Protein AF-A0A8C3G8I1-F1 (afdb_monomer_lite)

Foldseek 3Di:
DDPVVVVVVVVVVVVVVVVVVVVVVVVLVVVVVVLVVVVVVLVVLVVVLVVLVVVLVVLVVVLVVLVVVLVVLVVVLVVVVVVLVVVVVVLVVVVVVLVVVVVVLVVLVVVLVVVVVVLVVVVVVLVVLVVVLVVVVVVLVVVVVVLVVVVVVCVPPDVPPPPPVVVVSVVVVVVSVVVVVVSVVVVVVSVVVVVVSVVVVVVSVVSVVVSVVVVVVSVVVVVVSVVVVVVSVCCVPPVSVVSVVVSVVSVVVSVVSVVVSVVSVVVSVVSVVVSVVVVVVSVVVVVVSVVVVVVVVVVVVVVVVVVVVVVVVVVVVVVD

Secondary structure (DSSP, 8-state):
--HHHHHHHHHHHHHHHHHHHHHHHHHHHHHHHHHHHHHHHHHHHHHHHHHHHHHHHHHHHHHHHHHHHHHHHHHHHHHHHHHHHHHHHHHHHHHHHHHHHHHHHHHHHHHHHHHHHHHHHHHHHHHHHHHHHHHHHHHHHHHHHHHHHHHHHHHHS-TTT-HHHHHHHHHHHHHHHHHHHHHHHHHHHHHHHHHHHHHHHHHHHHHHHHHHHHHHHHHHHHHHHHHHHHHHHHIIIIIIHHHHHHHHHHHHHHHHHHHHHHHHHHHHHHHHHHHHHHHHHHHHHHHHHHHHHHHHHHHHHHHHHHHHHHHHHHHHTTT-

Radius of gyration: 68.39 Å; chains: 1; bounding box: 146×36×196 Å

Organism: Cyclopterus lumpus (NCBI:txid8103)

Structure (mmCIF, N/CA/C/O backbone):
data_AF-A0A8C3G8I1-F1
#
_entry.id   AF-A0A8C3G8I1-F1
#
loop_
_atom_site.group_PDB
_atom_site.id
_atom_site.type_symbol
_atom_site.label_atom_id
_atom_site.label_alt_id
_atom_site.label_comp_id
_atom_site.label_asym_id
_atom_site.label_entity_id
_atom_site.label_seq_id
_atom_site.pdbx_PDB_ins_code
_atom_site.Cartn_x
_atom_site.Cartn_y
_atom_site.Cartn_z
_atom_site.occupancy
_atom_site.B_iso_or_equiv
_atom_site.auth_seq_id
_atom_site.auth_comp_id
_atom_site.auth_asym_id
_atom_site.auth_atom_id
_atom_site.pdbx_PDB_model_num
ATOM 1 N N . ARG A 1 1 ? 76.848 23.461 -100.088 1.00 46.66 1 ARG A N 1
ATOM 2 C CA . ARG A 1 1 ? 76.711 22.982 -98.686 1.00 46.66 1 ARG A CA 1
ATOM 3 C C . ARG A 1 1 ? 77.394 21.618 -98.610 1.00 46.66 1 ARG A C 1
ATOM 5 O O . ARG A 1 1 ? 76.970 20.732 -99.338 1.00 46.66 1 ARG A O 1
ATOM 12 N N . THR A 1 2 ? 78.497 21.473 -97.872 1.00 54.53 2 THR A N 1
ATOM 13 C CA . THR A 1 2 ? 79.330 20.251 -97.888 1.00 54.53 2 THR A CA 1
ATOM 14 C C . THR A 1 2 ? 78.680 19.103 -97.108 1.00 54.53 2 THR A C 1
ATOM 16 O O . THR A 1 2 ? 77.912 19.328 -96.171 1.00 54.53 2 THR A O 1
ATOM 19 N N . GLU A 1 3 ? 78.993 17.857 -97.484 1.00 53.16 3 GLU A N 1
ATOM 20 C CA . GLU A 1 3 ? 78.467 16.631 -96.854 1.00 53.16 3 GLU A CA 1
ATOM 21 C C . GLU A 1 3 ? 78.746 16.581 -95.335 1.00 53.16 3 GLU A C 1
ATOM 23 O O . GLU A 1 3 ? 77.969 16.004 -94.574 1.00 53.16 3 GLU A O 1
ATOM 28 N N . SER A 1 4 ? 79.810 17.252 -94.884 1.00 56.69 4 SER A N 1
ATOM 29 C CA . SER A 1 4 ? 80.199 17.380 -93.475 1.00 56.69 4 SER A CA 1
ATOM 30 C C . SER A 1 4 ? 79.257 18.276 -92.662 1.00 56.69 4 SER A C 1
ATOM 32 O O . SER A 1 4 ? 78.806 17.852 -91.602 1.00 56.69 4 SER A O 1
ATOM 34 N N . GLN A 1 5 ? 78.851 19.442 -93.185 1.00 51.44 5 GLN A N 1
ATOM 35 C CA . GLN A 1 5 ? 77.893 20.333 -92.502 1.00 51.44 5 GLN A CA 1
ATOM 36 C C . GLN A 1 5 ? 76.518 19.666 -92.329 1.00 51.44 5 GLN A C 1
ATOM 38 O O . GLN A 1 5 ? 75.829 19.871 -91.335 1.00 51.44 5 GLN A O 1
ATOM 43 N N . TRP A 1 6 ? 76.134 18.810 -93.280 1.00 52.12 6 TRP A N 1
ATOM 44 C CA . TRP A 1 6 ? 74.919 17.998 -93.192 1.00 52.12 6 TRP A CA 1
ATOM 45 C C . TRP A 1 6 ? 75.032 16.841 -92.188 1.00 52.12 6 TRP A C 1
ATOM 47 O O . TRP A 1 6 ? 74.024 16.445 -91.607 1.00 52.12 6 TRP A O 1
ATOM 57 N N . LYS A 1 7 ? 76.224 16.267 -91.983 1.00 58.03 7 LYS A N 1
ATOM 58 C CA . LYS A 1 7 ? 76.458 15.224 -90.968 1.00 58.03 7 LYS A CA 1
ATOM 59 C C . LYS A 1 7 ? 76.463 15.799 -89.550 1.00 58.03 7 LYS A C 1
ATOM 61 O O . LYS A 1 7 ? 75.932 15.145 -88.657 1.00 58.03 7 LYS A O 1
ATOM 66 N N . GLU A 1 8 ? 76.985 17.008 -89.362 1.00 56.50 8 GLU A N 1
ATOM 67 C CA . GLU A 1 8 ? 76.943 17.717 -88.075 1.00 56.50 8 GLU A CA 1
ATOM 68 C C . GLU A 1 8 ? 75.527 18.158 -87.704 1.00 56.50 8 GLU A C 1
ATOM 70 O O . GLU A 1 8 ? 75.072 17.813 -86.618 1.00 56.50 8 GLU A O 1
ATOM 75 N N . LEU A 1 9 ? 74.775 18.783 -88.620 1.00 55.66 9 LEU A N 1
ATOM 76 C CA . LEU A 1 9 ? 73.351 19.091 -88.400 1.00 55.66 9 LEU A CA 1
ATOM 77 C C . LEU A 1 9 ? 72.535 17.828 -88.063 1.00 55.66 9 LEU A C 1
ATOM 79 O O . LEU A 1 9 ? 71.785 17.820 -87.092 1.00 55.66 9 LEU A O 1
ATOM 83 N N . LYS A 1 10 ? 72.763 16.713 -88.780 1.00 54.97 10 LYS A N 1
ATOM 84 C CA . LYS A 1 10 ? 72.156 15.398 -88.479 1.00 54.97 10 LYS A CA 1
ATOM 85 C C . LYS A 1 10 ? 72.541 14.845 -87.111 1.00 54.97 10 LYS A C 1
ATOM 87 O O . LYS A 1 10 ? 71.773 14.074 -86.542 1.00 54.97 10 LYS A O 1
ATOM 92 N N . SER A 1 11 ? 73.752 15.124 -86.640 1.00 58.12 11 SER A N 1
ATOM 93 C CA . SER A 1 11 ? 74.218 14.679 -85.330 1.00 58.12 11 SER A CA 1
ATOM 94 C C . SER A 1 11 ? 73.535 15.491 -84.242 1.00 58.12 11 SER A C 1
ATOM 96 O O . SER A 1 11 ? 72.931 14.891 -83.363 1.00 58.12 11 SER A O 1
ATOM 98 N N . VAL A 1 12 ? 73.572 16.822 -84.359 1.00 58.44 12 VAL A N 1
ATOM 99 C CA . VAL A 1 12 ? 73.026 17.771 -83.381 1.00 58.44 12 VAL A CA 1
ATOM 100 C C . VAL A 1 12 ? 71.515 17.602 -83.226 1.00 58.44 12 VAL A C 1
ATOM 102 O O . VAL A 1 12 ? 71.069 17.303 -82.120 1.00 58.44 12 VAL A O 1
ATOM 105 N N . GLU A 1 13 ? 70.742 17.623 -84.320 1.00 55.84 13 GLU A N 1
ATOM 106 C CA . GLU A 1 13 ? 69.283 17.412 -84.268 1.00 55.84 13 GLU A CA 1
ATOM 107 C C . GLU A 1 13 ? 68.927 16.032 -83.698 1.00 55.84 13 GLU A C 1
ATOM 109 O O . GLU A 1 13 ? 67.985 15.877 -82.923 1.00 55.84 13 GLU A O 1
ATOM 114 N N . ARG A 1 14 ? 69.698 14.990 -84.036 1.00 56.59 14 ARG A N 1
ATOM 115 C CA . ARG A 1 14 ? 69.464 13.637 -83.515 1.00 56.59 14 ARG A CA 1
ATOM 116 C C . ARG A 1 14 ? 69.799 13.540 -82.032 1.00 56.59 14 ARG A C 1
ATOM 118 O O . ARG A 1 14 ? 69.082 12.840 -81.322 1.00 56.59 14 ARG A O 1
ATOM 125 N N . THR A 1 15 ? 70.858 14.206 -81.573 1.00 59.53 15 THR A N 1
ATOM 126 C CA . THR A 1 15 ? 71.248 14.232 -80.161 1.00 59.53 15 THR A CA 1
ATOM 127 C C . THR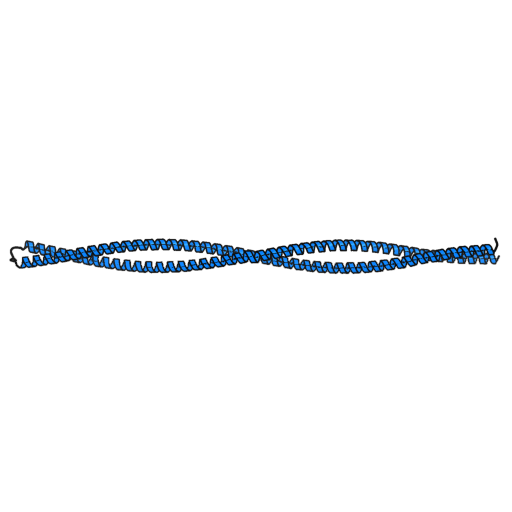 A 1 15 ? 70.270 15.044 -79.323 1.00 59.53 15 THR A C 1
ATOM 129 O O . THR A 1 15 ? 69.798 14.517 -78.319 1.00 59.53 15 THR A O 1
ATOM 132 N N . GLU A 1 16 ? 69.870 16.236 -79.767 1.00 57.78 16 GLU A N 1
ATOM 133 C CA . GLU A 1 16 ? 68.894 17.088 -79.073 1.00 57.78 16 GLU A CA 1
ATOM 134 C C . GLU A 1 16 ? 67.543 16.376 -78.932 1.00 57.78 16 GLU A C 1
ATOM 136 O O . GLU A 1 16 ? 67.058 16.186 -77.816 1.00 57.78 16 GLU A O 1
ATOM 141 N N . VAL A 1 17 ? 67.018 15.801 -80.022 1.00 58.59 17 VAL A N 1
ATOM 142 C CA . VAL A 1 17 ? 65.770 15.016 -79.999 1.00 58.59 17 VAL A CA 1
ATOM 143 C C . VAL A 1 17 ? 65.883 13.768 -79.108 1.00 58.59 17 VAL A C 1
ATOM 145 O O . VAL A 1 17 ? 64.902 13.333 -78.496 1.00 58.59 17 VAL A O 1
ATOM 148 N N . THR A 1 18 ? 67.064 13.146 -78.998 1.00 59.69 18 THR A N 1
ATOM 149 C CA . THR A 1 18 ? 67.258 12.010 -78.077 1.00 59.69 18 THR A CA 1
ATOM 150 C C . THR A 1 18 ? 67.377 12.413 -76.612 1.00 59.69 18 THR A C 1
ATOM 152 O O . THR A 1 18 ? 66.875 11.669 -75.767 1.00 59.69 18 THR A O 1
ATOM 155 N N . VAL A 1 19 ? 67.984 13.562 -76.312 1.00 61.19 19 VAL A N 1
ATOM 156 C CA . VAL A 1 19 ? 68.129 14.093 -74.951 1.00 61.19 19 VAL A CA 1
ATOM 157 C C . VAL A 1 19 ? 66.766 14.526 -74.421 1.00 61.19 19 VAL A C 1
ATOM 159 O O . VAL A 1 19 ? 66.327 13.977 -73.404 1.00 61.19 19 VAL A O 1
ATOM 162 N N . GLU A 1 20 ? 66.032 15.354 -75.173 1.00 60.03 20 GLU A N 1
ATOM 163 C CA . GLU A 1 20 ? 64.659 15.758 -74.837 1.00 60.03 20 GLU A CA 1
ATOM 164 C C . GLU A 1 20 ? 63.751 14.533 -74.628 1.00 60.03 20 GLU A C 1
ATOM 166 O O . GLU A 1 20 ? 62.994 14.450 -73.660 1.00 60.03 20 GLU A O 1
ATOM 171 N N . ARG A 1 21 ? 63.892 13.489 -75.458 1.00 62.03 21 ARG A N 1
ATOM 172 C CA . ARG A 1 21 ? 63.174 12.210 -75.304 1.00 62.03 21 ARG A CA 1
ATOM 173 C C . ARG A 1 21 ? 63.506 11.483 -74.005 1.00 62.03 21 ARG A C 1
ATOM 175 O O . ARG A 1 21 ? 62.603 10.926 -73.374 1.00 62.03 21 ARG A O 1
ATOM 182 N N . THR A 1 22 ? 64.784 11.350 -73.658 1.00 66.94 22 THR A N 1
ATOM 183 C CA . THR A 1 22 ? 65.176 10.646 -72.427 1.00 66.94 22 THR A CA 1
ATOM 184 C C . THR A 1 22 ? 64.720 11.401 -71.192 1.00 66.94 22 THR A C 1
ATOM 186 O O . THR A 1 22 ? 64.271 10.773 -70.234 1.00 66.94 22 THR A O 1
ATOM 189 N N . GLU A 1 23 ? 64.727 12.728 -71.260 1.00 69.88 23 GLU A N 1
ATOM 190 C CA . GLU A 1 23 ? 64.291 13.594 -70.181 1.00 69.88 23 GLU A CA 1
ATOM 191 C C . GLU A 1 23 ? 62.767 13.545 -69.998 1.00 69.88 23 GLU A C 1
ATOM 193 O O . GLU A 1 23 ? 62.289 13.259 -68.901 1.00 69.88 23 GLU A O 1
ATOM 198 N N . VAL A 1 24 ? 61.984 13.688 -71.076 1.00 68.25 24 VAL A N 1
ATOM 199 C CA . VAL A 1 24 ? 60.512 13.581 -71.041 1.00 68.25 24 VAL A CA 1
ATOM 200 C C . VAL A 1 24 ? 60.061 12.168 -70.651 1.00 68.25 24 VAL A C 1
ATOM 202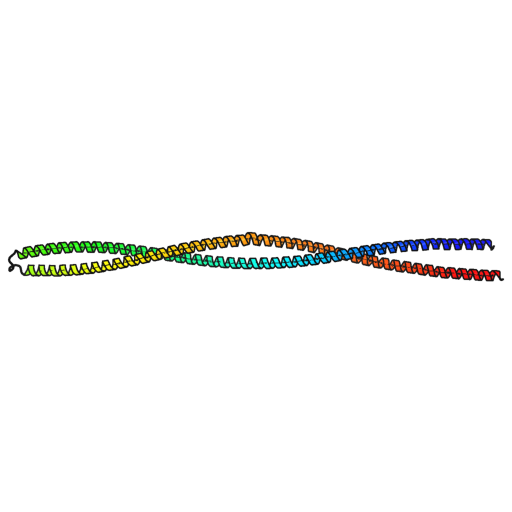 O O . VAL A 1 24 ? 59.130 11.993 -69.864 1.00 68.25 24 VAL A O 1
ATOM 205 N N . ARG A 1 25 ? 60.741 11.118 -71.133 1.00 69.44 25 ARG A N 1
ATOM 206 C CA . ARG A 1 25 ? 60.454 9.730 -70.731 1.00 69.44 25 ARG A CA 1
ATOM 207 C C . ARG A 1 25 ? 60.819 9.468 -69.268 1.00 69.44 25 ARG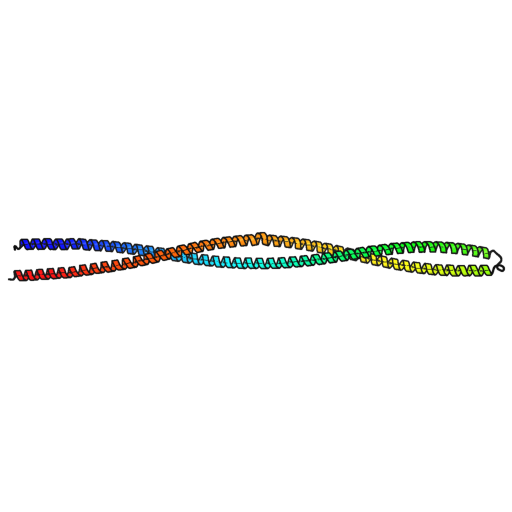 A C 1
ATOM 209 O O . ARG A 1 25 ? 60.100 8.722 -68.604 1.00 69.44 25 ARG A O 1
ATOM 216 N N . GLY A 1 26 ? 61.909 10.058 -68.779 1.00 75.12 26 GLY A N 1
ATOM 217 C CA . GLY A 1 26 ? 62.316 10.017 -67.376 1.00 75.12 26 GLY A CA 1
ATOM 218 C C . GLY A 1 26 ? 61.289 10.692 -66.468 1.00 75.12 26 GLY A C 1
ATOM 219 O O . GLY A 1 26 ? 60.829 10.062 -65.516 1.00 75.12 26 GLY A O 1
ATOM 220 N N . LYS A 1 27 ? 60.852 11.907 -66.833 1.00 76.06 27 LYS A N 1
ATOM 221 C CA . LYS A 1 27 ? 59.791 12.676 -66.156 1.00 76.06 27 LYS A CA 1
ATOM 222 C C . LYS A 1 27 ? 58.453 11.919 -66.131 1.00 76.06 27 LYS A C 1
ATOM 224 O O . LYS A 1 27 ? 57.844 11.778 -65.076 1.00 76.06 27 LYS A O 1
ATOM 229 N N . ASN A 1 28 ? 58.035 11.311 -67.243 1.00 75.38 28 ASN A N 1
ATOM 230 C CA . ASN A 1 28 ? 56.810 10.499 -67.275 1.00 75.38 28 ASN A CA 1
ATOM 231 C C . ASN A 1 28 ? 56.916 9.219 -66.427 1.00 75.38 28 ASN A C 1
ATOM 233 O O . ASN A 1 28 ? 55.929 8.765 -65.846 1.00 75.38 28 ASN A O 1
ATOM 237 N N . LEU A 1 29 ? 58.103 8.607 -66.346 1.00 76.94 29 LEU A N 1
ATOM 238 C CA . LEU A 1 29 ? 58.327 7.411 -65.533 1.00 76.94 29 LEU A CA 1
ATOM 239 C C . LEU A 1 29 ? 58.351 7.733 -64.030 1.00 76.94 29 LEU A C 1
ATOM 241 O O . LEU A 1 29 ? 57.840 6.932 -63.242 1.00 76.94 29 LEU A O 1
ATOM 245 N N . SER A 1 30 ? 58.921 8.874 -63.625 1.00 79.44 30 SER A N 1
ATOM 246 C CA . SER A 1 30 ? 58.883 9.338 -62.232 1.00 79.44 30 SER A CA 1
ATOM 247 C C . SER A 1 30 ? 57.457 9.696 -61.811 1.00 79.44 30 SER A C 1
ATOM 249 O O . SER A 1 30 ? 56.987 9.155 -60.811 1.00 79.44 30 SER A O 1
ATOM 251 N N . GLN A 1 31 ? 56.722 10.453 -62.631 1.00 77.88 31 GLN A N 1
ATOM 252 C CA . GLN A 1 31 ? 55.301 10.754 -62.407 1.00 77.88 31 GLN A CA 1
ATOM 253 C C . GLN A 1 31 ? 54.444 9.481 -62.302 1.00 77.88 31 GLN A C 1
ATOM 255 O O . GLN A 1 31 ? 53.567 9.373 -61.448 1.00 77.88 31 GLN A O 1
ATOM 260 N N . TRP A 1 32 ? 54.717 8.454 -63.119 1.00 77.88 32 TRP A N 1
ATOM 261 C CA . TRP A 1 32 ? 53.996 7.179 -63.030 1.00 77.88 32 TRP A CA 1
ATOM 262 C C . TRP A 1 32 ? 54.276 6.421 -61.725 1.00 77.88 32 TRP A C 1
ATOM 264 O O . TRP A 1 32 ? 53.371 5.807 -61.151 1.00 77.88 32 TRP A O 1
ATOM 274 N N . LYS A 1 33 ? 55.524 6.450 -61.237 1.00 81.75 33 LYS A N 1
ATOM 275 C CA . LYS A 1 33 ? 55.892 5.864 -59.938 1.00 81.75 33 LYS A CA 1
ATOM 276 C C . LYS A 1 33 ? 55.223 6.611 -58.784 1.00 81.75 33 LYS A C 1
ATOM 278 O O . LYS A 1 33 ? 54.723 5.957 -57.869 1.00 81.75 33 LYS A O 1
ATOM 283 N N . GLU A 1 34 ? 55.165 7.935 -58.861 1.00 82.00 34 GLU A N 1
ATOM 284 C CA . GLU A 1 34 ? 54.520 8.797 -57.872 1.00 82.00 34 GLU A CA 1
ATOM 285 C C . GLU A 1 34 ? 53.006 8.548 -57.800 1.00 82.00 34 GLU A C 1
ATOM 287 O O . GLU A 1 34 ? 52.502 8.180 -56.738 1.00 82.00 34 GLU A O 1
ATOM 292 N N . LEU A 1 35 ? 52.300 8.566 -58.938 1.00 80.94 35 LEU A N 1
ATOM 293 C CA . LEU A 1 35 ? 50.870 8.223 -59.015 1.00 80.94 35 LEU A CA 1
ATOM 294 C C . LEU A 1 35 ? 50.578 6.815 -58.481 1.00 80.94 35 LEU A C 1
ATOM 296 O O . LEU A 1 35 ? 49.563 6.575 -57.825 1.00 80.94 35 LEU A O 1
ATOM 300 N N . LYS A 1 36 ? 51.468 5.851 -58.744 1.00 78.62 36 LYS A N 1
ATOM 301 C CA . LYS A 1 36 ? 51.337 4.482 -58.224 1.00 78.62 36 LYS A CA 1
ATOM 302 C C . LYS A 1 36 ? 51.515 4.427 -56.704 1.00 78.62 36 LYS A C 1
ATOM 304 O O . LYS A 1 36 ? 50.863 3.599 -56.063 1.00 78.62 36 LYS A O 1
ATOM 309 N N . SER A 1 37 ? 52.382 5.266 -56.138 1.00 84.00 37 SER A N 1
ATOM 310 C CA . SER A 1 37 ? 52.562 5.400 -54.689 1.00 84.00 37 SER A CA 1
ATOM 311 C C . SER A 1 37 ? 51.326 6.025 -54.041 1.00 84.00 37 SER A C 1
ATOM 313 O O . SER A 1 37 ? 50.713 5.400 -53.176 1.00 84.00 37 SER A O 1
ATOM 315 N N . GLN A 1 38 ? 50.870 7.166 -54.562 1.00 81.19 38 GLN A N 1
ATOM 316 C CA . GLN A 1 38 ? 49.655 7.850 -54.108 1.00 81.19 38 GLN A CA 1
ATOM 317 C C . GLN A 1 38 ? 48.411 6.943 -54.199 1.00 81.19 38 GLN A C 1
ATOM 319 O O . GLN A 1 38 ? 47.572 6.916 -53.300 1.00 81.19 38 GLN A O 1
ATOM 324 N N . TRP A 1 39 ? 48.301 6.105 -55.240 1.00 78.94 39 TRP A N 1
ATOM 325 C CA . TRP A 1 39 ? 47.209 5.129 -55.349 1.00 78.94 39 TRP A CA 1
ATOM 326 C C . TRP A 1 39 ? 47.260 4.039 -54.269 1.00 78.94 39 TRP A C 1
ATOM 328 O O . TRP A 1 39 ? 46.217 3.606 -53.769 1.00 78.94 39 TRP A O 1
ATOM 338 N N . LYS A 1 40 ? 48.460 3.568 -53.900 1.00 83.75 40 LYS A N 1
ATOM 339 C CA . LYS A 1 40 ? 48.626 2.612 -52.793 1.00 83.75 40 LYS A CA 1
ATOM 340 C C . LYS A 1 40 ? 48.251 3.248 -51.457 1.00 83.75 40 LYS A C 1
ATOM 342 O O . LYS A 1 40 ? 47.589 2.585 -50.659 1.00 83.75 40 LYS A O 1
ATOM 347 N N . GLU A 1 41 ? 48.627 4.503 -51.247 1.00 83.06 41 GLU A N 1
ATOM 348 C CA . GLU A 1 41 ? 48.311 5.265 -50.041 1.00 83.06 41 GLU A CA 1
ATOM 349 C C . GLU A 1 41 ? 46.799 5.480 -49.888 1.00 83.06 41 GLU A C 1
ATOM 351 O O . GLU A 1 41 ? 46.224 5.045 -48.892 1.00 83.06 41 GLU A O 1
ATOM 356 N N . LEU A 1 42 ? 46.118 5.972 -50.930 1.00 80.69 42 LEU A N 1
ATOM 357 C CA . LEU A 1 42 ? 44.652 6.090 -50.962 1.00 80.69 42 LEU A CA 1
ATOM 358 C C . LEU A 1 42 ? 43.945 4.756 -50.706 1.00 80.69 42 LEU A C 1
ATOM 360 O O . LEU A 1 42 ? 42.915 4.691 -50.031 1.00 80.69 42 LEU A O 1
ATOM 364 N N . LYS A 1 43 ? 44.483 3.658 -51.245 1.00 78.31 43 LYS A N 1
ATOM 365 C CA . LYS A 1 43 ? 43.939 2.316 -51.009 1.00 78.31 43 LYS A CA 1
ATOM 366 C C . LYS A 1 43 ? 44.115 1.879 -49.552 1.00 78.31 43 LYS A C 1
ATOM 368 O O . LYS A 1 43 ? 43.257 1.154 -49.046 1.00 78.31 43 LYS A O 1
ATOM 373 N N . SER A 1 44 ? 45.201 2.287 -48.897 1.00 85.38 44 SER A N 1
ATOM 374 C CA . SER A 1 44 ? 45.431 2.052 -47.469 1.00 85.38 44 SER A CA 1
ATOM 375 C C . SER A 1 44 ? 44.457 2.868 -46.618 1.00 85.38 44 SER A C 1
ATOM 377 O O . SER A 1 44 ? 43.693 2.283 -45.851 1.00 85.38 44 SER A O 1
ATOM 379 N N . GLN A 1 45 ? 44.371 4.178 -46.862 1.00 81.19 45 GLN A N 1
ATOM 380 C CA . GLN A 1 45 ? 43.436 5.087 -46.189 1.00 81.19 45 GLN A CA 1
ATOM 381 C C . GLN A 1 45 ? 41.974 4.628 -46.344 1.00 81.19 45 GLN A C 1
ATOM 383 O O . GLN A 1 45 ? 41.194 4.642 -45.394 1.00 81.19 45 GLN A O 1
ATOM 388 N N . TRP A 1 46 ? 41.587 4.114 -47.519 1.00 78.94 46 TRP A N 1
ATOM 389 C CA . TRP A 1 46 ? 40.248 3.553 -47.726 1.00 78.94 46 TRP A CA 1
ATOM 390 C C . TRP A 1 46 ? 39.977 2.307 -46.871 1.00 78.94 46 TRP A C 1
ATOM 392 O O . TRP A 1 46 ? 38.861 2.123 -46.376 1.00 78.94 46 TRP A O 1
ATOM 402 N N . LYS A 1 47 ? 40.971 1.424 -46.702 1.00 83.88 47 LYS A N 1
ATOM 403 C CA . LYS A 1 47 ? 40.834 0.243 -45.835 1.00 83.88 47 LYS A CA 1
ATOM 404 C C . LYS A 1 47 ? 40.685 0.652 -44.373 1.00 83.88 47 LYS A C 1
ATOM 406 O O . LYS A 1 47 ? 39.852 0.066 -43.683 1.00 83.88 47 LYS A O 1
ATOM 411 N N . GLU A 1 48 ? 41.447 1.648 -43.937 1.00 82.88 48 GLU A N 1
ATOM 412 C CA . GLU A 1 48 ? 41.385 2.195 -42.583 1.00 82.88 48 GLU A CA 1
ATOM 413 C C . GLU A 1 48 ? 40.014 2.818 -42.291 1.00 82.88 48 GLU A C 1
ATOM 415 O O . GLU A 1 48 ? 39.331 2.370 -41.368 1.00 82.88 48 GLU A O 1
ATOM 420 N N . LEU A 1 49 ? 39.520 3.707 -43.163 1.00 79.94 49 LEU A N 1
ATOM 421 C CA . LEU A 1 49 ? 38.166 4.275 -43.067 1.00 79.94 49 LEU A CA 1
ATOM 422 C C . LEU A 1 49 ? 37.077 3.200 -43.026 1.00 79.94 49 LEU A C 1
ATOM 424 O O . LEU A 1 49 ? 36.092 3.305 -42.294 1.00 79.94 49 LEU A O 1
ATOM 428 N N . LYS A 1 50 ? 37.232 2.136 -43.822 1.00 77.12 50 LYS A N 1
ATOM 429 C CA . LYS A 1 50 ? 36.290 1.012 -43.823 1.00 77.12 50 LYS A CA 1
ATOM 430 C C . LYS A 1 50 ? 36.318 0.247 -42.497 1.00 77.12 50 LYS A C 1
ATOM 432 O O . LYS A 1 50 ? 35.274 -0.267 -42.091 1.00 77.12 50 LYS A O 1
ATOM 437 N N . SER A 1 51 ? 37.479 0.144 -41.851 1.00 84.25 51 SER A N 1
ATOM 438 C CA . SER A 1 51 ? 37.623 -0.459 -40.524 1.00 84.25 51 SER A CA 1
ATOM 439 C C . SER A 1 51 ? 36.960 0.407 -39.454 1.00 84.25 51 SER A C 1
ATOM 441 O O . SER A 1 51 ? 36.059 -0.070 -38.767 1.00 84.25 51 SER A O 1
ATOM 443 N N . GLN A 1 52 ? 37.293 1.700 -39.415 1.00 79.19 52 GLN A N 1
ATOM 444 C CA . GLN A 1 52 ? 36.700 2.677 -38.495 1.00 79.19 52 GLN A CA 1
ATOM 445 C C . GLN A 1 52 ? 35.168 2.739 -38.635 1.00 79.19 52 GLN A C 1
ATOM 447 O O . GLN A 1 52 ? 34.437 2.759 -37.648 1.00 79.19 52 GLN A O 1
ATOM 452 N N . TRP A 1 53 ? 34.635 2.663 -39.863 1.00 74.69 53 TRP A N 1
ATOM 453 C CA . TRP A 1 53 ? 33.186 2.598 -40.085 1.00 74.69 53 TRP A CA 1
ATOM 454 C C . TRP A 1 53 ? 32.537 1.333 -39.505 1.00 74.69 53 TRP A C 1
ATOM 456 O O . TRP A 1 53 ? 31.416 1.389 -38.993 1.00 74.69 53 TRP A O 1
ATOM 466 N N . LYS A 1 54 ? 33.207 0.175 -39.595 1.00 82.25 54 LYS A N 1
ATOM 467 C CA . LYS A 1 54 ? 32.703 -1.071 -38.995 1.00 82.25 54 LYS A CA 1
ATOM 468 C C . LYS A 1 54 ? 32.687 -0.979 -37.473 1.00 82.25 54 LYS A C 1
ATOM 470 O O . LYS A 1 54 ? 31.701 -1.399 -36.874 1.00 82.25 54 LYS A O 1
ATOM 475 N N . GLU A 1 55 ? 33.736 -0.423 -36.879 1.00 80.06 55 GLU A N 1
ATOM 476 C CA . GLU A 1 55 ? 33.838 -0.216 -35.436 1.00 80.06 55 GLU A CA 1
ATOM 477 C C . GLU A 1 55 ? 32.738 0.720 -34.927 1.00 80.06 55 GLU A C 1
ATOM 479 O O . GLU A 1 55 ? 31.955 0.334 -34.059 1.00 80.06 55 GLU A O 1
ATOM 484 N N . LEU A 1 56 ? 32.558 1.877 -35.569 1.00 77.44 56 LEU A N 1
ATOM 485 C CA . LEU A 1 56 ? 31.514 2.838 -35.209 1.00 77.44 56 LEU A CA 1
ATOM 486 C C . LEU A 1 56 ? 30.103 2.244 -35.362 1.00 77.44 56 LEU A C 1
ATOM 488 O O . LEU A 1 56 ? 29.197 2.513 -34.569 1.00 77.44 56 LEU A O 1
ATOM 492 N N . LYS A 1 57 ? 29.898 1.372 -36.357 1.00 74.19 57 LYS A N 1
ATOM 493 C CA . LYS A 1 57 ? 28.647 0.619 -36.519 1.00 74.19 57 LYS A CA 1
ATOM 494 C C . LYS A 1 57 ? 28.422 -0.385 -35.383 1.00 74.19 57 LYS A C 1
ATOM 496 O O . LYS A 1 57 ? 27.270 -0.583 -34.991 1.00 74.19 57 LYS A O 1
ATOM 501 N N . SER A 1 58 ? 29.473 -1.029 -34.880 1.00 82.62 58 SER A N 1
ATOM 502 C CA . SER A 1 58 ? 29.395 -1.928 -33.722 1.00 82.62 58 SER A CA 1
ATOM 503 C C . SER A 1 58 ? 29.081 -1.153 -32.442 1.00 82.62 58 SER A C 1
ATOM 505 O O . SER A 1 58 ? 28.100 -1.487 -31.779 1.00 82.62 58 SER A O 1
ATOM 507 N N . GLN A 1 59 ? 29.794 -0.056 -32.177 1.00 77.12 59 GLN A N 1
ATOM 508 C CA . GLN A 1 59 ? 29.537 0.830 -31.034 1.00 77.12 59 GLN A CA 1
ATOM 509 C C . GLN A 1 59 ? 28.102 1.385 -31.055 1.00 77.12 59 GLN A C 1
ATOM 511 O O . GLN A 1 59 ? 27.414 1.416 -30.037 1.00 77.12 59 GLN A O 1
ATOM 516 N N . TRP A 1 60 ? 27.573 1.743 -32.233 1.00 72.50 60 TRP A N 1
ATOM 517 C CA . TRP A 1 60 ? 26.178 2.181 -32.359 1.00 72.50 60 TRP A CA 1
ATOM 518 C C . TRP A 1 60 ? 25.161 1.081 -32.018 1.00 72.50 60 TRP A C 1
ATOM 520 O O . TRP A 1 60 ? 24.107 1.364 -31.441 1.00 72.50 60 TRP A O 1
ATOM 530 N N . LYS A 1 61 ? 25.442 -0.181 -32.377 1.00 80.75 61 LYS A N 1
ATOM 531 C CA . LYS A 1 61 ? 24.584 -1.315 -31.997 1.00 80.75 61 LYS A CA 1
ATOM 532 C C . LYS A 1 61 ? 24.600 -1.535 -30.488 1.00 80.75 61 LYS A C 1
ATOM 534 O O . LYS A 1 61 ? 23.535 -1.759 -29.921 1.00 80.75 61 LYS A O 1
ATOM 539 N N . GLU A 1 62 ? 25.769 -1.451 -29.866 1.00 80.19 62 GLU A N 1
ATOM 540 C CA . GLU A 1 62 ? 25.932 -1.590 -28.420 1.00 80.19 62 GLU A CA 1
ATOM 541 C C . GLU A 1 62 ? 25.178 -0.491 -27.665 1.00 80.19 62 GLU A C 1
ATOM 543 O O . GLU A 1 62 ? 24.310 -0.797 -26.847 1.00 80.19 62 GLU A O 1
ATOM 548 N N . LEU A 1 63 ? 25.369 0.773 -28.051 1.00 78.62 63 LEU A N 1
ATOM 549 C CA . LEU A 1 63 ? 24.654 1.912 -27.470 1.00 78.62 63 LEU A CA 1
ATOM 550 C C . LEU A 1 63 ? 23.128 1.778 -27.627 1.00 78.62 63 LEU A C 1
ATOM 552 O O . LEU A 1 63 ? 22.351 2.122 -26.734 1.00 78.62 63 LEU A O 1
ATOM 556 N N . LYS A 1 64 ? 22.662 1.230 -28.758 1.00 74.88 64 LYS A N 1
ATOM 557 C CA . LYS A 1 64 ? 21.238 0.936 -28.977 1.00 74.88 64 LYS A CA 1
ATOM 558 C C . LYS A 1 64 ? 20.723 -0.168 -28.048 1.00 74.88 64 LYS A C 1
ATOM 560 O O . LYS A 1 64 ? 19.570 -0.089 -27.620 1.00 74.88 64 LYS A O 1
ATOM 565 N N . SER A 1 65 ? 21.530 -1.187 -27.759 1.00 83.94 65 SER A N 1
ATOM 566 C CA . SER A 1 65 ? 21.192 -2.242 -26.797 1.00 83.94 65 SER A CA 1
ATOM 567 C C . SER A 1 65 ? 21.128 -1.691 -25.373 1.00 83.94 65 SER A C 1
ATOM 569 O O . SER A 1 65 ? 20.096 -1.852 -24.724 1.00 83.94 65 SER A O 1
ATOM 571 N N . GLN A 1 66 ? 22.140 -0.932 -24.944 1.00 80.62 66 GLN A N 1
ATOM 572 C CA . GLN A 1 66 ? 22.164 -0.268 -23.635 1.00 80.62 66 GLN A CA 1
ATOM 573 C C . GLN A 1 66 ? 20.960 0.675 -23.453 1.00 80.62 66 GLN A C 1
ATOM 575 O O . GLN A 1 66 ? 20.318 0.696 -22.406 1.00 80.62 66 GLN A O 1
ATOM 580 N N . TRP A 1 67 ? 20.553 1.402 -24.502 1.00 76.12 67 TRP A N 1
ATOM 581 C CA . TRP A 1 67 ? 19.353 2.245 -24.445 1.00 76.12 67 TRP A CA 1
ATOM 582 C C . TRP A 1 67 ? 18.053 1.445 -24.257 1.00 76.12 67 TRP A C 1
ATOM 584 O O . TRP A 1 67 ? 17.140 1.891 -23.555 1.00 76.12 67 TRP A O 1
ATOM 594 N N . LYS A 1 68 ? 17.936 0.261 -24.876 1.00 84.38 68 LYS A N 1
ATOM 595 C CA . LYS A 1 68 ? 16.782 -0.634 -24.670 1.00 84.38 68 LYS A CA 1
ATOM 596 C C . LYS A 1 68 ? 16.744 -1.179 -23.244 1.00 84.38 68 LYS A C 1
ATOM 598 O O . LYS A 1 68 ? 15.656 -1.276 -22.672 1.00 84.38 68 LYS A O 1
ATOM 603 N N . GLU A 1 69 ? 17.900 -1.517 -22.689 1.00 85.12 69 GLU A N 1
ATOM 604 C CA . GLU A 1 69 ? 18.032 -1.982 -21.312 1.00 85.12 69 GLU A CA 1
ATOM 605 C C . GLU A 1 69 ? 17.627 -0.886 -20.322 1.00 85.12 69 GLU A C 1
ATOM 607 O O . GLU A 1 69 ? 16.690 -1.085 -19.550 1.00 85.12 69 GLU A O 1
ATOM 612 N N . LEU A 1 70 ? 18.190 0.321 -20.457 1.00 83.56 70 LEU A N 1
ATOM 613 C CA . LEU A 1 70 ? 17.827 1.481 -19.636 1.00 83.56 70 LEU A CA 1
ATOM 614 C C . LEU A 1 70 ? 16.319 1.781 -19.701 1.00 83.56 70 LEU A C 1
ATOM 616 O O . LEU A 1 70 ? 15.670 2.068 -18.694 1.00 83.56 70 LEU A O 1
ATOM 620 N N . LYS A 1 71 ? 15.719 1.689 -20.895 1.00 81.38 71 LYS A N 1
ATOM 621 C CA . LYS A 1 71 ? 14.269 1.862 -21.075 1.00 81.38 71 LYS A CA 1
ATOM 622 C C . LYS A 1 71 ? 13.461 0.792 -20.336 1.00 81.38 71 LYS A C 1
ATOM 624 O O . LYS A 1 71 ? 12.362 1.089 -19.864 1.00 81.38 71 LYS A O 1
ATOM 629 N N . SER A 1 72 ? 13.967 -0.434 -20.262 1.00 86.31 72 SER A N 1
ATOM 630 C CA . SER A 1 72 ? 13.317 -1.543 -19.560 1.00 86.31 72 SER A CA 1
ATOM 631 C C . SER A 1 72 ? 13.413 -1.355 -18.046 1.00 86.31 72 SER A C 1
ATOM 633 O O . SER A 1 72 ? 12.378 -1.361 -17.381 1.00 86.31 72 SER A O 1
ATOM 635 N N . GLN A 1 73 ? 14.599 -1.023 -17.531 1.00 84.75 73 GLN A N 1
ATOM 636 C CA . GLN A 1 73 ? 14.811 -0.686 -16.118 1.00 84.75 73 GLN A CA 1
ATOM 637 C C . GLN A 1 73 ? 13.940 0.506 -15.676 1.00 84.75 73 GLN A C 1
ATOM 639 O O . GLN A 1 73 ? 13.334 0.491 -14.606 1.00 84.75 73 GLN A O 1
ATOM 644 N N . TRP A 1 74 ? 13.770 1.525 -16.529 1.00 80.12 74 TRP A N 1
ATOM 645 C CA . TRP A 1 74 ? 12.872 2.648 -16.235 1.00 80.12 74 TRP A CA 1
ATOM 646 C C . TRP A 1 74 ? 11.394 2.234 -16.138 1.00 80.12 74 TRP A C 1
ATOM 648 O O . TRP A 1 74 ? 10.655 2.745 -15.291 1.00 80.12 74 TRP A O 1
ATOM 658 N N . LYS A 1 75 ? 10.934 1.309 -16.995 1.00 86.69 75 LYS A N 1
ATOM 659 C CA . LYS A 1 75 ? 9.568 0.759 -16.912 1.00 86.69 75 LYS A CA 1
ATOM 660 C C . LYS A 1 75 ? 9.361 -0.043 -15.630 1.00 86.69 75 LYS A C 1
ATOM 662 O O . LYS A 1 75 ? 8.291 0.060 -15.027 1.00 86.69 75 LYS A O 1
ATOM 667 N N . GLU A 1 76 ? 10.362 -0.813 -15.222 1.00 87.38 76 GLU A N 1
ATOM 668 C CA . GLU A 1 76 ? 10.335 -1.577 -13.978 1.00 87.38 76 GLU A CA 1
ATOM 669 C C . GLU A 1 76 ? 10.252 -0.641 -12.768 1.00 87.38 76 GLU A C 1
ATOM 671 O O . GLU A 1 76 ? 9.309 -0.743 -11.983 1.00 87.38 76 GLU A O 1
ATOM 676 N N . LEU A 1 77 ? 11.125 0.371 -12.696 1.00 86.19 77 LEU A N 1
ATOM 677 C CA . LEU A 1 77 ? 11.110 1.374 -11.626 1.00 86.19 77 LEU A CA 1
ATOM 678 C C . LEU A 1 77 ? 9.758 2.101 -11.539 1.00 86.19 77 LEU A C 1
ATOM 680 O O . LEU A 1 77 ? 9.216 2.331 -10.456 1.00 86.19 77 LEU A O 1
ATOM 684 N N . LYS A 1 78 ? 9.167 2.444 -12.691 1.00 81.88 78 LYS A N 1
ATOM 685 C CA . LYS A 1 78 ? 7.832 3.056 -12.755 1.00 81.88 78 LYS A CA 1
ATOM 686 C C . LYS A 1 78 ? 6.739 2.128 -12.217 1.00 81.88 78 LYS A C 1
ATOM 688 O O . LYS A 1 78 ? 5.765 2.618 -11.645 1.00 81.88 78 LYS A O 1
ATOM 693 N N . SER A 1 79 ? 6.874 0.821 -12.421 1.00 88.31 79 SER A N 1
ATOM 694 C CA . SER A 1 79 ? 5.922 -0.180 -11.930 1.00 88.31 79 SER A CA 1
ATOM 695 C C . SER A 1 79 ? 6.052 -0.353 -10.416 1.00 88.31 79 SER A C 1
ATOM 697 O O . SER A 1 79 ? 5.049 -0.207 -9.721 1.00 88.31 79 SER A O 1
ATOM 699 N N . GLN A 1 80 ? 7.279 -0.484 -9.899 1.00 85.19 80 GLN A N 1
ATOM 700 C CA . GLN A 1 80 ? 7.569 -0.515 -8.457 1.00 85.19 80 GLN A CA 1
ATOM 701 C C . GLN A 1 80 ? 7.024 0.733 -7.738 1.00 85.19 80 GLN A C 1
ATOM 703 O O . GLN A 1 80 ? 6.404 0.644 -6.679 1.00 85.19 80 GLN A O 1
ATOM 708 N N . TRP A 1 81 ? 7.164 1.918 -8.344 1.00 81.44 81 TRP A N 1
ATOM 709 C CA . TRP A 1 81 ? 6.607 3.151 -7.778 1.00 81.44 81 TRP A CA 1
ATOM 710 C C . TRP A 1 81 ? 5.070 3.147 -7.706 1.00 81.44 81 TRP A C 1
ATOM 712 O O . TRP A 1 81 ? 4.487 3.650 -6.743 1.00 81.44 81 TRP A O 1
ATOM 722 N N . LYS A 1 82 ? 4.386 2.587 -8.715 1.00 86.06 82 LYS A N 1
ATOM 723 C CA . LYS A 1 82 ? 2.918 2.450 -8.700 1.00 86.06 82 LYS A CA 1
ATOM 724 C C . LYS A 1 82 ? 2.447 1.479 -7.619 1.00 86.06 82 LYS A C 1
ATOM 726 O O . LYS A 1 82 ? 1.427 1.745 -6.982 1.00 86.06 82 LYS A O 1
ATOM 731 N N . GLU A 1 83 ? 3.172 0.385 -7.423 1.00 88.19 83 GLU A N 1
ATOM 732 C CA . GLU A 1 83 ? 2.878 -0.614 -6.398 1.00 88.19 83 GLU A CA 1
ATOM 733 C C . GLU A 1 83 ? 2.992 -0.009 -4.994 1.00 88.19 83 GLU A C 1
ATOM 735 O O . GLU A 1 83 ? 2.006 0.008 -4.257 1.00 88.19 83 GLU A O 1
ATOM 740 N N . LEU A 1 84 ? 4.116 0.641 -4.675 1.00 85.31 84 LEU A N 1
ATOM 741 C CA . LEU A 1 84 ? 4.303 1.328 -3.389 1.00 85.31 84 LEU A CA 1
ATOM 742 C C . LEU A 1 84 ? 3.264 2.424 -3.147 1.00 85.31 84 LEU A C 1
ATOM 744 O O . LEU A 1 84 ? 2.774 2.597 -2.032 1.00 85.31 84 LEU A O 1
ATOM 748 N N . LYS A 1 85 ? 2.877 3.166 -4.192 1.00 83.00 85 LYS A N 1
ATOM 749 C CA . LYS A 1 85 ? 1.799 4.159 -4.086 1.00 83.00 85 LYS A CA 1
ATOM 750 C C . LYS A 1 85 ? 0.460 3.511 -3.719 1.00 83.00 85 LYS A C 1
ATOM 752 O O . LYS A 1 85 ? -0.342 4.140 -3.028 1.00 83.00 85 LYS A O 1
ATOM 757 N N . SER A 1 86 ? 0.204 2.298 -4.197 1.00 87.81 86 SER A N 1
ATOM 758 C CA . SER A 1 86 ? -1.018 1.545 -3.898 1.00 87.81 86 SER A CA 1
ATOM 759 C C . SER A 1 86 ? -0.986 1.017 -2.464 1.00 87.81 86 SER A C 1
ATOM 761 O O . SER A 1 86 ? -1.908 1.309 -1.706 1.00 87.81 86 SER A O 1
ATOM 763 N N . GLN A 1 87 ? 0.127 0.410 -2.047 1.00 86.00 87 GLN A N 1
ATOM 764 C CA . GLN A 1 87 ? 0.359 -0.015 -0.662 1.00 86.00 87 GLN A CA 1
ATOM 765 C C . GLN A 1 87 ? 0.244 1.158 0.335 1.00 86.00 87 GLN A C 1
ATOM 767 O O . GLN A 1 87 ? -0.373 1.038 1.390 1.00 86.00 87 GLN A O 1
ATOM 772 N N . TRP A 1 88 ? 0.745 2.353 -0.011 1.00 81.81 88 TRP A N 1
ATOM 773 C CA . TRP A 1 88 ? 0.594 3.544 0.840 1.00 81.81 88 TRP A CA 1
ATOM 774 C C . TRP A 1 88 ? -0.868 3.987 0.998 1.00 81.81 88 TRP A C 1
ATOM 776 O O . TRP A 1 88 ? -1.272 4.447 2.069 1.00 81.81 88 TRP A O 1
ATOM 786 N N . LYS A 1 89 ? -1.681 3.865 -0.061 1.00 85.56 89 LYS A N 1
ATOM 787 C CA . LYS A 1 89 ? -3.123 4.145 0.018 1.00 85.56 89 LYS A CA 1
ATOM 788 C C . LYS A 1 89 ? -3.832 3.136 0.916 1.00 85.56 89 LYS A C 1
ATOM 790 O O . LYS A 1 89 ? -4.674 3.550 1.706 1.00 85.56 89 LYS A O 1
ATOM 795 N N . GLU A 1 90 ? -3.478 1.861 0.810 1.00 88.25 90 GLU A N 1
ATOM 796 C CA . GLU A 1 90 ? -4.035 0.788 1.631 1.00 88.25 90 GLU A CA 1
ATOM 797 C C . GLU A 1 90 ? -3.714 0.986 3.118 1.00 88.25 90 GLU A C 1
ATOM 799 O O . GLU A 1 90 ? -4.637 1.089 3.926 1.00 88.25 90 GLU A O 1
ATOM 804 N N . LEU A 1 91 ? -2.440 1.214 3.464 1.00 85.19 91 LEU A N 1
ATOM 805 C CA . LEU A 1 91 ? -2.019 1.541 4.834 1.00 85.19 91 LEU A CA 1
ATOM 806 C C . LEU A 1 91 ? -2.768 2.758 5.394 1.00 85.19 91 LEU A C 1
ATOM 808 O O . LEU A 1 91 ? -3.151 2.797 6.565 1.00 85.19 91 LEU A O 1
ATOM 812 N N . LYS A 1 92 ? -3.006 3.778 4.561 1.00 80.50 92 LYS A N 1
ATOM 813 C CA . LYS A 1 92 ? -3.764 4.970 4.962 1.00 80.50 92 LYS A CA 1
ATOM 814 C C . LYS A 1 92 ? -5.235 4.652 5.245 1.00 80.50 92 LYS A C 1
ATOM 816 O O . LYS A 1 92 ? -5.812 5.270 6.141 1.00 80.50 92 LYS A O 1
ATOM 821 N N . SER A 1 93 ? -5.843 3.738 4.492 1.00 87.12 93 SER A N 1
ATOM 822 C CA . SER A 1 93 ? -7.210 3.263 4.732 1.00 87.12 93 SER A CA 1
ATOM 823 C C . SER A 1 93 ? -7.293 2.450 6.025 1.00 87.12 93 SER A C 1
ATOM 825 O O . SER A 1 93 ? -8.098 2.797 6.887 1.00 87.12 93 SER A O 1
ATOM 827 N N . GLN A 1 94 ? -6.389 1.487 6.225 1.00 84.19 94 GLN A N 1
ATOM 828 C CA . GLN A 1 94 ? -6.300 0.688 7.456 1.00 84.19 94 GLN A CA 1
ATOM 829 C C . GLN A 1 94 ? -6.096 1.575 8.698 1.00 84.19 94 GLN A C 1
ATOM 831 O O . GLN A 1 94 ? -6.733 1.388 9.734 1.00 84.19 94 GLN A O 1
ATOM 836 N N . TRP A 1 95 ? -5.281 2.632 8.593 1.00 77.62 95 TRP A N 1
ATOM 837 C CA . TRP A 1 95 ? -5.104 3.591 9.690 1.00 77.62 95 TRP A CA 1
ATOM 838 C C . TRP A 1 95 ? -6.383 4.372 10.030 1.00 77.62 95 TRP A C 1
ATOM 840 O O . TRP A 1 95 ? -6.641 4.668 11.199 1.00 77.62 95 TRP A O 1
ATOM 850 N N . LYS A 1 96 ? -7.194 4.729 9.024 1.00 83.88 96 LYS A N 1
ATOM 851 C CA . LYS A 1 96 ? -8.494 5.378 9.257 1.00 83.88 96 LYS A CA 1
ATOM 852 C C . LYS A 1 96 ? -9.466 4.429 9.951 1.00 83.88 96 LYS A C 1
ATOM 854 O O . LYS A 1 96 ? -10.150 4.864 10.872 1.00 83.88 96 LYS A O 1
ATOM 859 N N . GLU A 1 97 ? -9.501 3.171 9.529 1.00 85.19 97 GLU A N 1
ATOM 860 C CA . GLU A 1 97 ? -10.357 2.138 10.110 1.00 85.19 97 GLU A CA 1
ATOM 861 C C . GLU A 1 97 ? -10.024 1.894 11.586 1.00 85.19 97 GLU A C 1
ATOM 863 O O . GLU A 1 97 ? -10.891 2.065 12.442 1.00 85.19 97 GLU A O 1
ATOM 868 N N . LEU A 1 98 ? -8.747 1.666 11.914 1.00 79.12 98 LEU A N 1
ATOM 869 C CA . LEU A 1 98 ? -8.291 1.550 13.304 1.00 79.12 98 LEU A CA 1
ATOM 870 C C . LEU A 1 98 ? -8.646 2.773 14.150 1.00 79.12 98 LEU A C 1
ATOM 872 O O . LEU A 1 98 ? -8.993 2.659 15.326 1.00 79.12 98 LEU A O 1
ATOM 876 N N . LYS A 1 99 ? -8.546 3.976 13.574 1.00 73.88 99 LYS A N 1
ATOM 877 C CA . LYS A 1 99 ? -8.913 5.208 14.278 1.00 73.88 99 LYS A CA 1
ATOM 878 C C . LYS A 1 99 ? -10.412 5.249 14.587 1.00 73.88 99 LYS A C 1
ATOM 880 O O . LYS A 1 99 ? -10.784 5.774 15.638 1.00 73.88 99 LYS A O 1
ATOM 885 N N . SER A 1 100 ? -11.255 4.730 13.697 1.00 83.69 100 SER A N 1
ATOM 886 C CA . SER A 1 100 ? -12.697 4.597 13.922 1.00 83.69 100 SER A CA 1
ATOM 887 C C . SER A 1 100 ? -12.994 3.562 15.008 1.00 83.69 100 SER A C 1
ATOM 889 O O . SER A 1 100 ? -13.659 3.909 15.981 1.00 83.69 100 SER A O 1
ATOM 891 N N . GLN A 1 101 ? -12.398 2.369 14.928 1.00 75.38 101 GLN A N 1
ATOM 892 C CA . GLN A 1 101 ? -12.531 1.318 15.948 1.00 75.38 101 GLN A CA 1
ATOM 893 C C . GLN A 1 101 ? -12.078 1.806 17.335 1.00 75.38 101 GLN A C 1
ATOM 895 O O . GLN A 1 101 ? -12.732 1.568 18.347 1.00 75.38 101 GLN A O 1
ATOM 900 N N . TRP A 1 102 ? -10.996 2.590 17.407 1.00 69.44 102 TRP A N 1
ATOM 901 C CA . TRP A 1 102 ? -10.542 3.179 18.670 1.00 69.44 102 TRP A CA 1
ATOM 902 C C . TRP A 1 102 ? -11.537 4.190 19.259 1.00 69.44 102 TRP A C 1
ATOM 904 O O . TRP A 1 102 ? -11.693 4.272 20.480 1.00 69.44 102 TRP A O 1
ATOM 914 N N . LYS A 1 103 ? -12.213 4.979 18.413 1.00 78.62 103 LYS A N 1
ATOM 915 C CA . LYS A 1 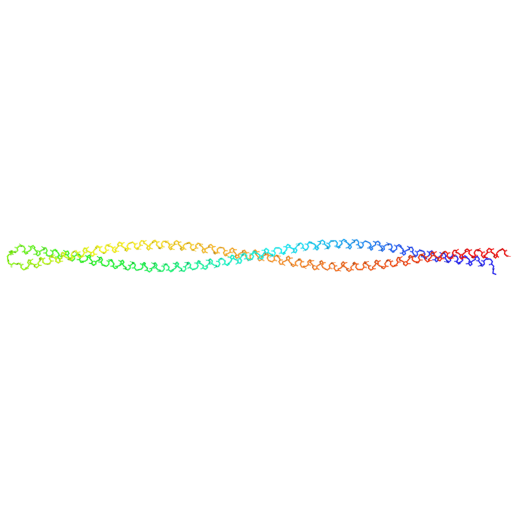103 ? -13.272 5.892 18.867 1.00 78.62 103 LYS A CA 1
ATOM 916 C C . LYS A 1 103 ? -14.473 5.119 19.403 1.00 78.62 103 LYS A C 1
ATOM 918 O O . LYS A 1 103 ? -14.995 5.503 20.444 1.00 78.62 103 LYS A O 1
ATOM 923 N N . GLU A 1 104 ? -14.874 4.057 18.717 1.00 80.94 104 GLU A N 1
ATOM 924 C CA . GLU A 1 104 ? -15.977 3.190 19.129 1.00 80.94 104 GLU A CA 1
ATOM 925 C C . GLU A 1 104 ? -15.694 2.532 20.483 1.00 80.94 104 GLU A C 1
ATOM 927 O O . GLU A 1 104 ? -16.463 2.715 21.426 1.00 80.94 104 GLU A O 1
ATOM 932 N N . LEU A 1 105 ? -14.523 1.911 20.639 1.00 74.50 105 LEU A N 1
ATOM 933 C CA . LEU A 1 105 ? -14.110 1.290 21.899 1.00 74.50 105 LEU A CA 1
ATOM 934 C C . LEU A 1 105 ? -14.034 2.310 23.048 1.00 74.50 105 LEU A C 1
ATOM 936 O O . LEU A 1 105 ? -14.379 2.017 24.194 1.00 74.50 105 LEU A O 1
ATOM 940 N N . LYS A 1 106 ? -13.628 3.553 22.757 1.00 68.69 106 LYS A N 1
ATOM 941 C CA . LYS A 1 106 ? -13.653 4.651 23.735 1.00 68.69 106 LYS A CA 1
ATOM 942 C C . LYS A 1 106 ? -15.079 5.033 24.146 1.00 68.69 106 LYS A C 1
ATOM 944 O O . LYS A 1 106 ? -15.281 5.390 25.308 1.00 68.69 106 LYS A O 1
ATOM 949 N N . SER A 1 107 ? -16.042 4.996 23.227 1.00 81.94 107 SER A N 1
ATOM 950 C CA . SER A 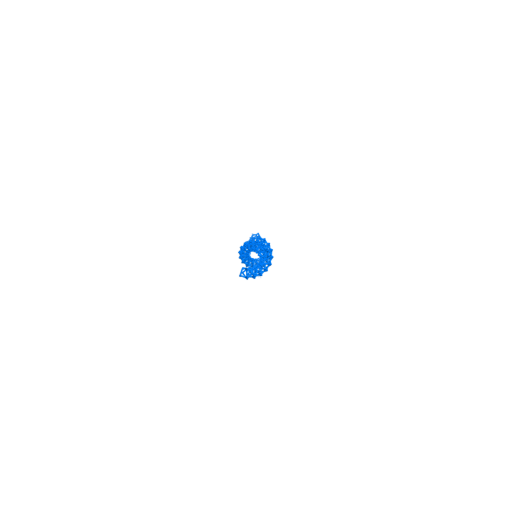1 107 ? -17.459 5.236 23.524 1.00 81.94 107 SER A CA 1
ATOM 951 C C . SER A 1 107 ? -18.043 4.110 24.376 1.00 81.94 107 SER A C 1
ATOM 953 O O . SER A 1 107 ? -18.583 4.401 25.442 1.00 81.94 107 SER A O 1
ATOM 955 N N . GLN A 1 108 ? -17.813 2.849 24.002 1.00 73.81 108 GLN A N 1
ATOM 956 C CA . GLN A 1 108 ? -18.230 1.676 24.782 1.00 73.81 108 GLN A CA 1
ATOM 957 C C . GLN A 1 108 ? -17.657 1.710 26.209 1.00 73.81 108 GLN A C 1
ATOM 959 O O . GLN A 1 108 ? -18.355 1.456 27.188 1.00 73.81 108 GLN A O 1
ATOM 964 N N . TRP A 1 109 ? -16.395 2.127 26.373 1.00 68.44 109 TRP A N 1
ATOM 965 C CA . TRP A 1 109 ? -15.795 2.270 27.703 1.00 68.44 109 TRP A CA 1
ATOM 966 C C . TRP A 1 109 ? -16.467 3.353 28.561 1.00 68.44 109 TRP A C 1
ATOM 968 O O . TRP A 1 109 ? -16.579 3.205 29.780 1.00 68.44 109 TRP A O 1
ATOM 978 N N . LYS A 1 110 ? -16.910 4.460 27.947 1.00 78.94 110 LYS A N 1
ATOM 979 C CA . LYS A 1 110 ? -17.669 5.505 28.653 1.00 78.94 110 LYS A CA 1
ATOM 980 C C . LYS A 1 110 ? -19.037 4.993 29.089 1.00 78.94 110 LYS A C 1
ATOM 982 O O . LYS A 1 110 ? -19.422 5.257 30.223 1.00 78.94 110 LYS A O 1
ATOM 987 N N . GLU A 1 111 ? -19.729 4.271 28.216 1.00 82.19 111 GLU A N 1
ATOM 988 C CA . GLU A 1 111 ? -21.033 3.674 28.503 1.00 82.19 111 GLU A CA 1
ATOM 989 C C . GLU A 1 111 ? -20.947 2.677 29.662 1.00 82.19 111 GLU A C 1
ATOM 991 O O . GLU A 1 111 ? -21.633 2.844 30.670 1.00 82.19 111 GLU A O 1
ATOM 996 N N . LEU A 1 112 ? -19.995 1.743 29.605 1.00 79.06 112 LEU A N 1
ATOM 997 C CA . LEU A 1 112 ? -19.774 0.758 30.665 1.00 79.06 112 LEU A CA 1
ATOM 998 C C . LEU A 1 112 ? -19.412 1.425 32.005 1.00 79.06 112 LEU A C 1
ATOM 1000 O O . LEU A 1 112 ? -19.831 0.987 33.078 1.00 79.06 112 LEU A O 1
ATOM 1004 N N . LYS A 1 113 ? -18.669 2.539 31.968 1.00 71.81 113 LYS A N 1
ATOM 1005 C CA . LYS A 1 113 ? -18.378 3.348 33.162 1.00 71.81 113 LYS A CA 1
ATOM 1006 C C . LYS A 1 113 ? -19.634 4.011 33.739 1.00 71.81 113 LYS A C 1
ATOM 1008 O O . LYS A 1 113 ? -19.717 4.150 34.961 1.00 71.81 113 LYS A O 1
ATOM 1013 N N . SER A 1 114 ? -20.575 4.439 32.900 1.00 84.69 114 SER A N 1
ATOM 1014 C CA . SER A 1 114 ? -21.864 4.987 33.336 1.00 84.69 114 SER A CA 1
ATOM 1015 C C . SER A 1 114 ? -22.744 3.904 33.959 1.00 84.69 114 SER A C 1
ATOM 1017 O O . SER A 1 114 ? -23.171 4.080 35.098 1.00 84.69 114 SER A O 1
ATOM 1019 N N . GLN A 1 115 ? -22.892 2.750 33.301 1.00 80.06 115 GLN A N 1
ATOM 1020 C CA . GLN A 1 115 ? -23.631 1.595 33.832 1.00 80.06 115 GLN A CA 1
ATOM 1021 C C . GLN A 1 115 ? -23.066 1.134 35.186 1.00 80.06 115 GLN A C 1
ATOM 1023 O O . GLN A 1 115 ? -23.802 0.870 36.133 1.00 80.06 115 GLN A O 1
ATOM 1028 N N . TRP A 1 116 ? -21.736 1.124 35.343 1.00 73.31 116 TRP A N 1
ATOM 1029 C CA . TRP A 1 116 ? -21.113 0.797 36.628 1.00 73.31 116 TRP A CA 1
ATOM 1030 C C . TRP A 1 116 ? -21.453 1.799 37.743 1.00 73.31 116 TRP A C 1
ATOM 1032 O O . TRP A 1 116 ? -21.612 1.407 38.902 1.00 73.31 116 TRP A O 1
ATOM 1042 N N . LYS A 1 117 ? -21.556 3.097 37.424 1.00 82.38 117 LYS A N 1
ATOM 1043 C CA . LYS A 1 117 ? -21.976 4.117 38.399 1.00 82.38 117 LYS A CA 1
ATOM 1044 C C . LYS A 1 117 ? -23.431 3.920 38.813 1.00 82.38 117 LYS A C 1
ATOM 1046 O O . LYS A 1 117 ? -23.717 4.019 40.002 1.00 82.38 117 LYS A O 1
ATOM 1051 N N . GLU A 1 118 ? -24.308 3.635 37.858 1.00 85.81 118 GLU A N 1
ATOM 1052 C CA . GLU A 1 118 ? -25.728 3.376 38.101 1.00 85.81 118 GLU A CA 1
ATOM 1053 C C . GLU A 1 118 ? -25.926 2.154 39.003 1.00 85.81 118 GLU A C 1
ATOM 1055 O O . GLU A 1 118 ? -26.527 2.266 40.071 1.00 85.81 118 GLU A O 1
ATOM 1060 N N . LEU A 1 119 ? -25.288 1.031 38.669 1.00 83.06 119 LEU A N 1
ATOM 1061 C CA . LEU A 1 119 ? -25.351 -0.193 39.467 1.00 83.06 119 LEU A CA 1
ATOM 1062 C C . LEU A 1 119 ? -24.787 0.008 40.885 1.00 83.06 119 LEU A C 1
ATOM 1064 O O . LEU A 1 119 ? -25.292 -0.542 41.865 1.00 83.06 119 LEU A O 1
ATOM 1068 N N . LYS A 1 120 ? -23.758 0.854 41.035 1.00 78.31 120 LYS A N 1
ATOM 1069 C CA . LYS A 1 120 ? -23.232 1.252 42.350 1.00 78.31 120 LYS A CA 1
ATOM 1070 C C . LYS A 1 120 ? -24.238 2.082 43.156 1.00 78.31 120 LYS A C 1
ATOM 1072 O O . LYS A 1 120 ? -24.258 1.955 44.381 1.00 78.31 120 LYS A O 1
ATOM 1077 N N . SER A 1 121 ? -25.032 2.932 42.508 1.00 86.88 121 SER A N 1
ATOM 1078 C CA . SER A 1 121 ? -26.106 3.696 43.155 1.00 86.88 121 SER A CA 1
ATOM 1079 C C . SER A 1 121 ? -27.251 2.781 43.587 1.00 86.88 121 SER A C 1
ATOM 1081 O O . SER A 1 121 ? -27.597 2.795 44.767 1.00 86.88 121 SER A O 1
ATOM 1083 N N . GLN A 1 122 ? -27.728 1.901 42.702 1.00 84.88 122 GLN A N 1
ATOM 1084 C CA . GLN A 1 122 ? -28.757 0.900 43.016 1.00 84.88 122 GLN A CA 1
ATOM 1085 C C . GLN A 1 122 ? -28.336 0.003 44.192 1.00 84.88 122 GLN A C 1
ATOM 1087 O O . GLN A 1 122 ? -29.108 -0.248 45.114 1.00 84.88 122 GLN A O 1
ATOM 1092 N N . TRP A 1 123 ? -27.065 -0.412 44.243 1.00 80.25 123 TRP A N 1
ATOM 1093 C CA . TRP A 1 123 ? -26.541 -1.177 45.378 1.00 80.25 123 TRP A CA 1
ATOM 1094 C C . TRP A 1 123 ? -26.590 -0.407 46.707 1.00 80.25 123 TRP A C 1
ATOM 1096 O O . TRP A 1 123 ? -26.839 -0.993 47.763 1.00 80.25 123 TRP A O 1
ATOM 1106 N N . LYS A 1 124 ? -26.311 0.905 46.691 1.00 86.12 124 LYS A N 1
ATOM 1107 C CA . LYS A 1 124 ? -26.405 1.743 47.898 1.00 86.12 124 LYS A CA 1
ATOM 1108 C C . LYS A 1 124 ? -27.849 1.860 48.372 1.00 86.12 124 LYS A C 1
ATOM 1110 O O . LYS A 1 124 ? -28.078 1.750 49.572 1.00 86.12 124 LYS A O 1
ATOM 1115 N N . GLU A 1 125 ? -28.782 2.055 47.449 1.00 88.56 125 GLU A N 1
ATOM 1116 C CA . GLU A 1 125 ? -30.213 2.143 47.735 1.00 88.56 125 GLU A CA 1
ATOM 1117 C C . GLU A 1 125 ? -30.747 0.841 48.338 1.00 88.56 125 GLU A C 1
ATOM 1119 O O . GLU A 1 125 ? -31.280 0.853 49.447 1.00 88.56 125 GLU A O 1
ATOM 1124 N N . LEU A 1 126 ? -30.455 -0.299 47.706 1.00 86.19 126 LEU A N 1
ATOM 1125 C CA . LEU A 1 126 ? -30.827 -1.620 48.214 1.00 86.19 126 LEU A CA 1
ATOM 1126 C C . LEU A 1 126 ? -30.253 -1.883 49.619 1.00 86.19 126 LEU A C 1
ATOM 1128 O O . LEU A 1 126 ? -30.903 -2.464 50.490 1.00 86.19 126 LEU A O 1
ATOM 1132 N N . LYS A 1 127 ? -29.022 -1.422 49.880 1.00 82.19 127 LYS A N 1
ATOM 1133 C CA . LYS A 1 127 ? -28.397 -1.509 51.209 1.00 82.19 127 LYS A CA 1
ATOM 1134 C C . LYS A 1 127 ? -29.127 -0.654 52.250 1.00 82.19 127 LYS A C 1
ATOM 1136 O O . LYS A 1 127 ? -29.183 -1.060 53.411 1.00 82.19 127 LYS A O 1
ATOM 1141 N N . SER A 1 128 ? -29.641 0.514 51.869 1.00 88.44 128 SER A N 1
ATOM 1142 C CA . SER A 1 128 ? -30.445 1.373 52.746 1.00 88.44 128 SER A CA 1
ATOM 1143 C C . SER A 1 128 ? -31.802 0.738 53.045 1.00 88.44 128 SER A C 1
ATOM 1145 O O . SER A 1 128 ? -32.120 0.567 54.220 1.00 88.44 128 SER A O 1
ATOM 1147 N N . GLN A 1 129 ? -32.519 0.265 52.021 1.00 86.50 129 GLN A N 1
ATOM 1148 C CA . GLN A 1 129 ? -33.793 -0.450 52.179 1.00 86.50 129 GLN A CA 1
ATOM 1149 C C . GLN A 1 129 ? -33.641 -1.677 53.091 1.00 86.50 129 GLN A C 1
ATOM 1151 O O . GLN A 1 129 ? -34.444 -1.905 53.989 1.00 86.50 129 GLN A O 1
ATOM 1156 N N . TRP A 1 130 ? -32.549 -2.440 52.952 1.00 82.50 130 TRP A N 1
ATOM 1157 C CA . TRP A 1 130 ? -32.281 -3.577 53.837 1.00 82.50 130 TRP A CA 1
ATOM 1158 C C . TRP A 1 130 ? -32.079 -3.174 55.307 1.00 82.50 130 TRP A C 1
ATOM 1160 O O . TRP A 1 130 ? -32.483 -3.906 56.213 1.00 82.50 130 TRP A O 1
ATOM 1170 N N . LYS A 1 131 ? -31.443 -2.023 55.570 1.00 87.12 131 LYS A N 1
ATOM 1171 C CA . LYS A 1 131 ? -31.288 -1.501 56.938 1.00 87.12 131 LYS A CA 1
ATOM 1172 C C . LYS A 1 131 ? -32.631 -1.084 57.527 1.00 87.12 131 LYS A C 1
ATOM 1174 O O . LYS A 1 131 ? -32.889 -1.415 58.679 1.00 87.12 131 LYS A O 1
ATOM 1179 N N . GLU A 1 132 ? -33.455 -0.393 56.748 1.00 88.75 132 GLU A N 1
ATOM 1180 C CA . GLU A 1 132 ? -34.794 0.039 57.152 1.00 88.75 132 GLU A CA 1
ATOM 1181 C C . GLU A 1 132 ? -35.689 -1.158 57.479 1.00 88.75 132 GLU A C 1
ATOM 1183 O O . GLU A 1 132 ? -36.205 -1.259 58.591 1.00 88.75 132 GLU A O 1
ATOM 1188 N N . LEU A 1 133 ? -35.733 -2.148 56.584 1.00 86.44 133 LEU A N 1
ATOM 1189 C CA . LEU A 1 133 ? -36.473 -3.391 56.786 1.00 86.44 133 LEU A CA 1
ATOM 1190 C C . LEU A 1 133 ? -36.036 -4.126 58.067 1.00 86.44 133 LEU A C 1
ATOM 1192 O O . LEU A 1 133 ? -36.842 -4.681 58.816 1.00 86.44 133 LEU A O 1
ATOM 1196 N N . LYS A 1 134 ? -34.727 -4.125 58.351 1.00 83.62 134 LYS A N 1
ATOM 1197 C CA . LYS A 1 134 ? -34.166 -4.715 59.573 1.00 83.62 134 LYS A CA 1
ATOM 1198 C C . LYS A 1 134 ? -34.597 -3.956 60.831 1.00 83.62 134 LYS A C 1
ATOM 1200 O O . LYS A 1 134 ? -34.767 -4.593 61.872 1.00 83.62 134 LYS A O 1
ATOM 1205 N N . SER A 1 135 ? -34.739 -2.634 60.759 1.00 88.25 135 SER A N 1
ATOM 1206 C CA . SER A 1 135 ? -35.253 -1.810 61.858 1.00 88.25 135 SER A CA 1
ATOM 1207 C C . SER A 1 135 ? -36.739 -2.076 62.101 1.00 88.25 135 SER A C 1
ATOM 1209 O O . SER A 1 135 ? -37.089 -2.427 63.225 1.00 88.25 135 SER A O 1
ATOM 1211 N N . GLN A 1 136 ? -37.571 -2.058 61.054 1.00 86.56 136 GLN A N 1
ATOM 1212 C CA . GLN A 1 136 ? -39.001 -2.394 61.142 1.00 86.56 136 GLN A CA 1
ATOM 1213 C C . GLN A 1 136 ? -39.222 -3.794 61.735 1.00 86.56 136 GLN A C 1
ATOM 1215 O O . GLN A 1 136 ? -40.056 -3.994 62.614 1.00 86.56 136 GLN A O 1
ATOM 1220 N N . TRP A 1 137 ? -38.411 -4.779 61.330 1.00 83.00 137 TRP A N 1
ATOM 1221 C CA . TRP A 1 137 ? -38.482 -6.126 61.901 1.00 83.00 137 TRP A CA 1
ATOM 1222 C C . TRP A 1 137 ? -38.164 -6.165 63.404 1.00 83.00 137 TRP A C 1
ATOM 1224 O O . TRP A 1 137 ? -38.777 -6.936 64.147 1.00 83.00 137 TRP A O 1
ATOM 1234 N N . LYS A 1 138 ? -37.199 -5.360 63.873 1.00 86.62 138 LYS A N 1
ATOM 1235 C CA . LYS A 1 138 ? -36.890 -5.249 65.308 1.00 86.62 138 LYS A CA 1
ATOM 1236 C C . LYS A 1 138 ? -38.046 -4.613 66.075 1.00 86.62 138 LYS A C 1
ATOM 1238 O O . LYS A 1 138 ? -38.372 -5.105 67.150 1.00 86.62 138 LYS A O 1
ATOM 1243 N N . GLU A 1 139 ? -38.649 -3.567 65.522 1.00 88.06 139 GLU A N 1
ATOM 1244 C CA . GLU A 1 139 ? -39.784 -2.863 66.118 1.00 88.06 139 GLU A CA 1
ATOM 1245 C C . GLU A 1 139 ? -41.006 -3.775 66.255 1.00 88.06 139 GLU A C 1
ATOM 1247 O O . GLU A 1 139 ? -41.493 -3.971 67.368 1.00 88.06 139 GLU A O 1
ATOM 1252 N N . LEU A 1 140 ? -41.401 -4.468 65.181 1.00 85.25 140 LEU A N 1
ATOM 1253 C CA . LEU A 1 140 ? -42.481 -5.460 65.233 1.00 85.25 140 LEU A CA 1
ATOM 1254 C C . LEU A 1 140 ? -42.215 -6.560 66.265 1.00 85.25 140 LEU A C 1
ATOM 1256 O O . LEU A 1 140 ? -43.126 -7.042 66.938 1.00 85.25 140 LEU A O 1
ATOM 1260 N N . LYS A 1 141 ? -40.956 -6.995 66.392 1.00 83.38 141 LYS A N 1
ATOM 1261 C CA . LYS A 1 141 ? -40.571 -8.005 67.383 1.00 83.38 141 LYS A CA 1
ATOM 1262 C C . LYS A 1 141 ? -40.734 -7.487 68.814 1.00 83.38 141 LYS A C 1
ATOM 1264 O O . LYS A 1 141 ? -41.070 -8.283 69.692 1.00 83.38 141 LYS A O 1
ATOM 1269 N N . SER A 1 142 ? -40.483 -6.202 69.054 1.00 87.12 142 SER A N 1
ATOM 1270 C CA . SER A 1 142 ? -40.724 -5.552 70.346 1.00 87.12 142 SER A CA 1
ATOM 1271 C C . SER A 1 142 ? -42.220 -5.420 70.630 1.00 87.12 142 SER A C 1
ATOM 1273 O O . SER A 1 142 ? -42.661 -5.916 71.663 1.00 87.12 142 SER A O 1
ATOM 1275 N N . GLN A 1 143 ? -43.006 -4.900 69.681 1.00 85.81 143 GLN A N 1
ATOM 1276 C CA . GLN A 1 143 ? -44.469 -4.803 69.796 1.00 85.81 143 GLN A CA 1
ATOM 1277 C C . GLN A 1 143 ? -45.113 -6.172 70.062 1.00 85.81 143 GLN A C 1
ATOM 1279 O O . GLN A 1 143 ? -45.967 -6.315 70.931 1.00 85.81 143 GLN A O 1
ATOM 1284 N N . TRP A 1 144 ? -44.654 -7.227 69.381 1.00 82.19 144 TRP A N 1
ATOM 1285 C CA . TRP A 1 144 ? -45.145 -8.585 69.624 1.00 82.19 144 TRP A CA 1
ATOM 1286 C C . TRP A 1 144 ? -44.837 -9.092 71.041 1.00 82.19 144 TRP A C 1
ATOM 1288 O O . TRP A 1 144 ? -45.653 -9.802 71.632 1.00 82.19 144 TRP A O 1
ATOM 1298 N N . LYS A 1 145 ? -43.665 -8.758 71.599 1.00 84.44 145 LYS A N 1
ATOM 1299 C CA . LYS A 1 145 ? -43.324 -9.106 72.988 1.00 84.44 145 LYS A CA 1
ATOM 1300 C C . LYS A 1 145 ? -44.221 -8.369 73.978 1.00 84.44 145 LYS A C 1
ATOM 1302 O O . LYS A 1 145 ? -44.681 -8.997 74.923 1.00 84.44 145 LYS A O 1
ATOM 1307 N N . GLU A 1 146 ? -44.462 -7.084 73.747 1.00 85.94 146 GLU A N 1
ATOM 1308 C CA . GLU A 1 146 ? -45.320 -6.246 74.584 1.00 85.94 146 GLU A CA 1
ATOM 1309 C C . GLU A 1 146 ? -46.770 -6.735 74.573 1.00 85.94 146 GLU A C 1
ATOM 1311 O O . GLU A 1 146 ? -47.314 -7.051 75.629 1.00 85.94 146 GLU A O 1
ATOM 1316 N N . LEU A 1 147 ? -47.340 -6.960 73.385 1.00 84.56 147 LEU A N 1
ATOM 1317 C CA . LEU A 1 147 ? -48.680 -7.527 73.224 1.00 84.56 147 LEU A CA 1
ATOM 1318 C C . LEU A 1 147 ? -48.815 -8.884 73.935 1.00 84.56 147 LEU A C 1
ATOM 1320 O O . LEU A 1 147 ? -49.832 -9.194 74.553 1.00 84.56 147 LEU A O 1
ATOM 1324 N N . LYS A 1 148 ? -47.769 -9.718 73.866 1.00 80.75 148 LYS A N 1
ATOM 1325 C CA . LYS A 1 148 ? -47.729 -11.015 74.552 1.00 80.75 148 LYS A CA 1
ATOM 1326 C C . LYS A 1 148 ? -47.701 -10.865 76.075 1.00 80.75 148 LYS A C 1
ATOM 1328 O O . LYS A 1 148 ? -48.256 -11.727 76.755 1.00 80.75 148 LYS A O 1
ATOM 1333 N N . SER A 1 149 ? -47.051 -9.831 76.605 1.00 82.88 149 SER A N 1
ATOM 1334 C CA . SER A 1 149 ? -47.064 -9.514 78.036 1.00 82.88 149 SER A CA 1
ATOM 1335 C C . SER A 1 149 ? -48.443 -9.022 78.478 1.00 82.88 149 SER A C 1
ATOM 1337 O O . SER A 1 149 ? -49.008 -9.619 79.389 1.00 82.88 149 SER A O 1
ATOM 1339 N N . GLN A 1 150 ? -49.035 -8.060 77.761 1.00 83.31 150 GLN A N 1
ATOM 1340 C CA . GLN A 1 150 ? -50.394 -7.564 78.027 1.00 83.31 150 GLN A CA 1
ATOM 1341 C C . GLN A 1 150 ? -51.426 -8.699 77.997 1.00 83.31 150 GLN A C 1
ATOM 1343 O O . GLN A 1 150 ? -52.276 -8.809 78.873 1.00 83.31 150 GLN A O 1
ATOM 1348 N N . TRP A 1 151 ? -51.319 -9.618 77.030 1.00 79.06 151 TRP A N 1
ATOM 1349 C CA . TRP A 1 151 ? -52.210 -10.777 76.952 1.00 79.06 151 TRP A CA 1
ATOM 1350 C C . TRP A 1 151 ? -52.056 -11.752 78.130 1.00 79.06 151 TRP A C 1
ATOM 1352 O O . TRP A 1 151 ? -53.018 -12.433 78.483 1.00 79.06 151 TRP A O 1
ATOM 1362 N N . LYS A 1 152 ? -50.865 -11.853 78.743 1.00 78.44 152 LYS A N 1
ATOM 1363 C CA . LYS A 1 152 ? -50.664 -12.650 79.967 1.00 78.44 152 LYS A CA 1
ATOM 1364 C C . LYS A 1 152 ? -51.297 -11.975 81.182 1.00 78.44 152 LYS A C 1
ATOM 1366 O O . LYS A 1 152 ? -51.948 -12.669 81.953 1.00 78.44 152 LYS A O 1
ATOM 1371 N N . GLU A 1 153 ? -51.125 -10.665 81.313 1.00 78.06 153 GLU A N 1
ATOM 1372 C CA . GLU A 1 153 ? -51.656 -9.847 82.410 1.00 78.06 153 GLU A CA 1
ATOM 1373 C C . GLU A 1 153 ? -53.195 -9.821 82.407 1.00 78.06 153 GLU A C 1
ATOM 1375 O O . GLU A 1 153 ? -53.838 -10.176 83.394 1.00 78.06 153 GLU A O 1
ATOM 1380 N N . LEU A 1 154 ? -53.805 -9.597 81.240 1.00 73.62 154 LEU A N 1
ATOM 1381 C CA . LEU A 1 154 ? -55.260 -9.682 81.061 1.00 73.62 154 LEU A CA 1
ATOM 1382 C C . LEU A 1 154 ? -55.835 -11.090 81.248 1.00 73.62 154 LEU A C 1
ATOM 1384 O O . LEU A 1 154 ? -57.038 -11.249 81.431 1.00 73.62 154 LEU A O 1
ATOM 1388 N N . LYS A 1 155 ? -55.005 -12.134 81.155 1.00 69.19 155 LYS A N 1
ATOM 1389 C CA . LYS A 1 155 ? -55.421 -13.513 81.440 1.00 69.19 155 LYS A CA 1
ATOM 1390 C C . LYS A 1 155 ? -55.398 -13.819 82.943 1.00 69.19 155 LYS A C 1
ATOM 1392 O O . LYS A 1 155 ? -56.099 -14.742 83.351 1.00 69.19 155 LYS A O 1
ATOM 1397 N N . SER A 1 156 ? -54.594 -13.099 83.730 1.00 68.25 156 SER A N 1
ATOM 1398 C CA . SER A 1 156 ? -54.597 -13.183 85.198 1.00 68.25 156 SER A CA 1
ATOM 1399 C C . SER A 1 156 ? -55.733 -12.390 85.845 1.00 68.25 156 SER A C 1
ATOM 1401 O O . SER A 1 156 ? -56.186 -12.782 86.915 1.00 68.25 156 SER A O 1
ATOM 1403 N N . GLU A 1 157 ? -56.227 -11.334 85.198 1.00 62.12 157 GLU A N 1
ATOM 1404 C CA . GLU A 1 157 ? -57.421 -10.605 85.636 1.00 62.12 157 GLU A CA 1
ATOM 1405 C C . GLU A 1 157 ? -58.710 -11.305 85.157 1.00 62.12 157 GLU A C 1
ATOM 1407 O O . GLU A 1 157 ? -58.765 -11.913 84.087 1.00 62.12 157 GLU A O 1
ATOM 1412 N N . GLU A 1 158 ? -59.758 -11.278 85.978 1.00 59.19 158 GLU A N 1
ATOM 1413 C CA . GLU A 1 158 ? -60.992 -12.056 85.810 1.00 59.19 158 GLU A CA 1
ATOM 1414 C C . GLU A 1 158 ? -61.643 -11.878 84.414 1.00 59.19 158 GLU A C 1
ATOM 1416 O O . GLU A 1 158 ? -62.025 -10.779 84.005 1.00 59.19 158 GLU A O 1
ATOM 1421 N N . ARG A 1 159 ? -61.797 -12.986 83.668 1.00 55.72 159 ARG A N 1
ATOM 1422 C CA . ARG A 1 159 ? -62.157 -13.036 82.227 1.00 55.72 159 ARG A CA 1
ATOM 1423 C C . ARG A 1 159 ? -63.415 -12.262 81.807 1.00 55.72 159 ARG A C 1
ATOM 1425 O O . ARG A 1 159 ? -63.577 -11.988 80.618 1.00 55.72 159 ARG A O 1
ATOM 1432 N N . THR A 1 160 ? -64.331 -11.985 82.726 1.00 53.16 160 THR A N 1
ATOM 1433 C CA . THR A 1 160 ? -65.685 -11.490 82.443 1.00 53.16 160 THR A CA 1
ATOM 1434 C C . THR A 1 160 ? -65.813 -9.965 82.464 1.00 53.16 160 THR A C 1
ATOM 1436 O O . THR A 1 160 ? -66.715 -9.452 81.804 1.00 53.16 160 THR A O 1
ATOM 1439 N N . LYS A 1 161 ? -64.910 -9.216 83.121 1.00 57.41 161 LYS A N 1
ATOM 1440 C CA . LYS A 1 161 ? -64.996 -7.739 83.208 1.00 57.41 161 LYS A CA 1
ATOM 1441 C C . LYS A 1 161 ? -64.436 -6.980 81.992 1.00 57.41 161 LYS A C 1
ATOM 1443 O O . LYS A 1 161 ? -64.875 -5.867 81.735 1.00 57.41 161 LYS A O 1
ATOM 1448 N N . ASN A 1 162 ? -63.543 -7.582 81.197 1.00 65.62 162 ASN A N 1
ATOM 1449 C CA . ASN A 1 162 ? -62.742 -6.873 80.178 1.00 65.62 162 ASN A CA 1
ATOM 1450 C C . ASN A 1 162 ? -62.910 -7.400 78.732 1.00 65.62 162 ASN A C 1
ATOM 1452 O O . ASN A 1 162 ? -61.947 -7.538 77.972 1.00 65.62 162 ASN A O 1
ATOM 1456 N N . LEU A 1 163 ? -64.146 -7.687 78.302 1.00 70.50 163 LEU A N 1
ATOM 1457 C CA . LEU A 1 163 ? -64.432 -8.208 76.951 1.00 70.50 163 LEU A CA 1
ATOM 1458 C C . LEU A 1 163 ? -63.988 -7.254 75.814 1.00 70.50 163 LEU A C 1
ATOM 1460 O O . LEU A 1 163 ? -63.588 -7.713 74.741 1.00 70.50 163 LEU A O 1
ATOM 1464 N N . SER A 1 164 ? -64.062 -5.936 76.030 1.00 73.69 164 SER A N 1
ATOM 1465 C CA . SER A 1 164 ? -63.637 -4.902 75.070 1.00 73.69 164 SER A CA 1
ATOM 1466 C C . SER A 1 164 ? -62.122 -4.915 74.847 1.00 73.69 164 SER A C 1
ATOM 1468 O O . SER A 1 164 ? -61.680 -5.021 73.703 1.00 73.69 164 SER A O 1
ATOM 1470 N N . GLN A 1 165 ? -61.332 -4.932 75.924 1.00 76.12 165 GLN A N 1
ATOM 1471 C CA . GLN A 1 165 ? -59.866 -4.997 75.867 1.00 76.12 165 GLN A CA 1
ATOM 1472 C C . GLN A 1 165 ? -59.373 -6.282 75.182 1.00 76.12 165 GLN A C 1
ATOM 1474 O O . GLN A 1 165 ? -58.406 -6.270 74.421 1.00 76.12 165 GLN A O 1
ATOM 1479 N N . TRP A 1 166 ? -60.082 -7.402 75.364 1.00 76.75 166 TRP A N 1
ATOM 1480 C CA . TRP A 1 166 ? -59.752 -8.655 74.677 1.00 76.75 166 TRP A CA 1
ATOM 1481 C C . TRP A 1 166 ? -59.985 -8.582 73.161 1.00 76.75 166 TRP A C 1
ATOM 1483 O O . TRP A 1 166 ? -59.193 -9.112 72.373 1.00 76.75 166 TRP A O 1
ATOM 1493 N N . LYS A 1 167 ? -61.073 -7.925 72.730 1.00 79.75 167 LYS A N 1
ATOM 1494 C CA . LYS A 1 167 ? -61.340 -7.670 71.304 1.00 79.75 167 LYS A CA 1
ATOM 1495 C C . LYS A 1 167 ? -60.261 -6.771 70.698 1.00 79.75 167 LYS A C 1
ATOM 1497 O O . LYS A 1 167 ? -59.821 -7.050 69.582 1.00 79.75 167 LYS A O 1
ATOM 1502 N N . GLU A 1 168 ? -59.802 -5.768 71.440 1.00 82.69 168 GLU A N 1
ATOM 1503 C CA . GLU A 1 168 ? -58.747 -4.850 71.013 1.00 82.69 168 GLU A CA 1
ATOM 1504 C C . GLU A 1 168 ? -57.389 -5.546 70.853 1.00 82.69 168 GLU A C 1
ATOM 1506 O O . GLU A 1 168 ? -56.822 -5.514 69.760 1.00 82.69 168 GLU A O 1
ATOM 1511 N N . LEU A 1 169 ? -56.930 -6.314 71.851 1.00 82.00 169 LEU A N 1
ATOM 1512 C CA . LEU A 1 169 ? -55.708 -7.128 71.739 1.00 82.00 169 LEU A CA 1
ATOM 1513 C C . LEU A 1 169 ? -55.762 -8.113 70.563 1.00 82.00 169 LEU A C 1
ATOM 1515 O O . LEU A 1 169 ? -54.773 -8.331 69.859 1.00 82.00 169 LEU A O 1
ATOM 1519 N N . LYS A 1 170 ? -56.929 -8.722 70.317 1.00 79.44 170 LYS A N 1
ATOM 1520 C CA . LYS A 1 170 ? -57.127 -9.614 69.165 1.00 79.44 170 LYS A CA 1
ATOM 1521 C C . LYS A 1 170 ? -57.022 -8.855 67.839 1.00 79.44 170 LYS A C 1
ATOM 1523 O O . LYS A 1 170 ? -56.519 -9.424 66.868 1.00 79.44 170 LYS A O 1
ATOM 1528 N N . SER A 1 171 ? -57.500 -7.611 67.786 1.00 82.75 171 SER A N 1
ATOM 1529 C CA . SER A 1 171 ? -57.363 -6.733 66.621 1.00 82.75 171 SER A CA 1
ATOM 1530 C C . SER A 1 171 ? -55.896 -6.374 66.375 1.00 82.75 171 SER A C 1
ATOM 1532 O O . SER A 1 171 ? -55.375 -6.662 65.298 1.00 82.75 171 SER A O 1
ATOM 1534 N N . GLN A 1 172 ? -55.194 -5.901 67.409 1.00 84.19 172 GLN A N 1
ATOM 1535 C CA . GLN A 1 172 ? -53.766 -5.571 67.354 1.00 84.19 172 GLN A CA 1
ATOM 1536 C C . GLN A 1 172 ? -52.909 -6.777 66.939 1.00 84.19 172 GLN A C 1
ATOM 1538 O O . GLN A 1 172 ? -51.995 -6.652 66.125 1.00 84.19 172 GLN A O 1
ATOM 1543 N N . TRP A 1 173 ? -53.234 -7.992 67.404 1.00 80.56 173 TRP A N 1
ATOM 1544 C CA . TRP A 1 173 ? -52.556 -9.204 66.931 1.00 80.56 173 TRP A CA 1
ATOM 1545 C C . TRP A 1 173 ? -52.804 -9.454 65.435 1.00 80.56 173 TRP A C 1
ATOM 1547 O O . TRP A 1 173 ? -51.872 -9.778 64.692 1.00 80.56 173 TRP A O 1
ATOM 1557 N N . LYS A 1 174 ? -54.045 -9.320 64.951 1.00 84.12 174 LYS A N 1
ATOM 1558 C CA . LYS A 1 174 ? -54.327 -9.478 63.514 1.00 84.12 174 LYS A CA 1
ATOM 1559 C C . LYS A 1 174 ? -53.526 -8.478 62.679 1.00 84.12 174 LYS A C 1
ATOM 1561 O O . LYS A 1 174 ? -52.976 -8.881 61.654 1.00 84.12 174 LYS A O 1
ATOM 1566 N N . GLU A 1 175 ? -53.417 -7.239 63.142 1.00 86.00 175 GLU A N 1
ATOM 1567 C CA . GLU A 1 175 ? -52.644 -6.184 62.490 1.00 86.00 175 GLU A CA 1
ATOM 1568 C C . GLU A 1 175 ? -51.141 -6.495 62.467 1.00 86.00 175 GLU A C 1
ATOM 1570 O O . GLU A 1 175 ? -50.558 -6.581 61.386 1.00 86.00 175 GLU A O 1
ATOM 1575 N N . LEU A 1 176 ? -50.542 -6.841 63.612 1.00 83.75 176 LEU A N 1
ATOM 1576 C CA . LEU A 1 176 ? -49.146 -7.300 63.710 1.00 83.75 176 LEU A CA 1
ATOM 1577 C C . LEU A 1 176 ? -48.853 -8.493 62.789 1.00 83.75 176 LEU A C 1
ATOM 1579 O O . LEU A 1 176 ? -47.800 -8.581 62.155 1.00 83.75 176 LEU A O 1
ATOM 1583 N N . LYS A 1 177 ? -49.793 -9.439 62.687 1.00 81.75 177 LYS A N 1
ATOM 1584 C CA . LYS A 1 177 ? -49.669 -10.593 61.786 1.00 81.75 177 LYS A CA 1
ATOM 1585 C C . LYS A 1 177 ? -49.726 -10.174 60.315 1.00 81.75 177 LYS A C 1
ATOM 1587 O O . LYS A 1 177 ? -49.062 -10.810 59.495 1.00 81.75 177 LYS A O 1
ATOM 1592 N N . SER A 1 178 ? -50.516 -9.154 59.981 1.00 86.88 178 SER A N 1
ATOM 1593 C CA . SER A 1 178 ? -50.578 -8.575 58.635 1.00 86.88 178 SER A CA 1
ATOM 1594 C C . SER A 1 178 ? -49.261 -7.886 58.280 1.00 86.88 178 SER A C 1
ATOM 1596 O O . SER A 1 178 ? -48.621 -8.269 57.301 1.00 86.88 178 SER A O 1
ATOM 1598 N N . GLN A 1 179 ? -48.780 -6.995 59.150 1.00 86.00 179 GLN A N 1
ATOM 1599 C CA . GLN A 1 179 ? -47.498 -6.303 58.999 1.00 86.00 179 GLN A CA 1
ATOM 1600 C C . GLN A 1 179 ? -46.326 -7.290 58.852 1.00 86.00 179 GLN A C 1
ATOM 1602 O O . GLN A 1 179 ? -45.456 -7.120 58.000 1.00 86.00 179 GLN A O 1
ATOM 1607 N N . TRP A 1 180 ? -46.319 -8.398 59.606 1.00 81.75 180 TRP A N 1
ATOM 1608 C CA . TRP A 1 180 ? -45.287 -9.432 59.463 1.00 81.75 180 TRP A CA 1
ATOM 1609 C C . TRP A 1 180 ? -45.310 -10.126 58.092 1.00 81.75 180 TRP A C 1
ATOM 1611 O O . TRP A 1 180 ? -44.256 -10.466 57.544 1.00 81.75 180 TRP A O 1
ATOM 1621 N N . LYS A 1 181 ? -46.501 -10.360 57.522 1.00 86.50 181 LYS A N 1
ATOM 1622 C CA . LYS A 1 181 ? -46.629 -10.917 56.166 1.00 86.50 181 LYS A CA 1
ATOM 1623 C C . LYS A 1 181 ? -46.103 -9.940 55.117 1.00 86.50 181 LYS A C 1
ATOM 1625 O O . LYS A 1 181 ? -45.401 -10.382 54.209 1.00 86.50 181 LYS A O 1
ATOM 1630 N N . GLU A 1 182 ? -46.405 -8.654 55.265 1.00 87.31 182 GLU A N 1
ATOM 1631 C CA . GLU A 1 182 ? -45.931 -7.593 54.375 1.00 87.31 182 GLU A CA 1
ATOM 1632 C C . GLU A 1 182 ? -44.401 -7.484 54.395 1.00 87.31 182 GLU A C 1
ATOM 1634 O O . GLU A 1 182 ? -43.760 -7.634 53.354 1.00 87.31 182 GLU A O 1
ATOM 1639 N N . LEU A 1 183 ? -43.797 -7.405 55.584 1.00 84.69 183 LEU A N 1
ATOM 1640 C CA . LEU A 1 183 ? -42.342 -7.422 55.781 1.00 84.69 183 LEU A CA 1
ATOM 1641 C C . LEU A 1 183 ? -41.668 -8.649 55.158 1.00 84.69 183 LEU A C 1
ATOM 1643 O O . LEU A 1 183 ? -40.596 -8.563 54.553 1.00 84.69 183 LEU A O 1
ATOM 1647 N N . LYS A 1 184 ? -42.295 -9.824 55.281 1.00 82.75 184 LYS A N 1
ATOM 1648 C CA . LYS A 1 184 ? -41.800 -11.053 54.649 1.00 82.75 184 LYS A CA 1
ATOM 1649 C C . LYS A 1 184 ? -41.865 -10.974 53.120 1.00 82.75 184 LYS A C 1
ATOM 1651 O O . LYS A 1 184 ? -41.004 -11.560 52.461 1.00 82.75 184 LYS A O 1
ATOM 1656 N N . SER A 1 185 ? -42.870 -10.298 52.565 1.00 87.81 185 SER A N 1
ATOM 1657 C CA . SER A 1 185 ? -42.989 -10.053 51.125 1.00 87.81 185 SER A CA 1
ATOM 1658 C C . SER A 1 185 ? -41.888 -9.110 50.638 1.00 87.81 185 SER A C 1
ATOM 1660 O O . SER A 1 185 ? -41.104 -9.495 49.771 1.00 87.81 185 SER A O 1
ATOM 1662 N N . GLN A 1 186 ? -41.727 -7.958 51.293 1.00 86.94 186 GLN A N 1
ATOM 1663 C CA . GLN A 1 186 ? -40.673 -6.980 50.997 1.00 86.94 186 GLN A CA 1
ATOM 1664 C C . GLN A 1 186 ? -39.266 -7.601 51.091 1.00 86.94 186 GLN A C 1
ATOM 1666 O O . GLN A 1 186 ? -38.406 -7.371 50.242 1.00 86.94 186 GLN A O 1
ATOM 1671 N N . TRP A 1 187 ? -39.022 -8.482 52.072 1.00 82.75 187 TRP A N 1
ATOM 1672 C CA . TRP A 1 187 ? -37.752 -9.211 52.167 1.00 82.75 187 TRP A CA 1
ATOM 1673 C C . TRP A 1 187 ? -37.486 -10.123 50.960 1.00 82.75 187 TRP A C 1
ATOM 1675 O O . TRP A 1 187 ? -36.346 -10.234 50.499 1.00 82.75 187 TRP A O 1
ATOM 1685 N N . LYS A 1 188 ? -38.519 -10.810 50.451 1.00 87.69 188 LYS A N 1
ATOM 1686 C CA . LYS A 1 188 ? -38.389 -11.655 49.254 1.00 87.69 188 LYS A CA 1
ATOM 1687 C C . LYS A 1 188 ? -38.077 -10.812 48.021 1.00 87.69 188 LYS A C 1
ATOM 1689 O O . LYS A 1 188 ? -37.226 -11.222 47.233 1.00 87.69 188 LYS A O 1
ATOM 1694 N N . GLU A 1 189 ? -38.721 -9.658 47.887 1.00 87.44 189 GLU A N 1
ATOM 1695 C CA . GLU A 1 189 ? -38.496 -8.713 46.793 1.00 87.44 189 GLU A CA 1
ATOM 1696 C C . GLU A 1 189 ? -37.061 -8.170 46.800 1.00 87.44 189 GLU A C 1
ATOM 1698 O O . GLU A 1 189 ? -36.336 -8.357 45.822 1.00 87.44 189 GLU A O 1
ATOM 1703 N N . LEU A 1 190 ? -36.582 -7.662 47.942 1.00 84.94 190 LEU A N 1
ATOM 1704 C CA . LEU A 1 190 ? -35.190 -7.220 48.119 1.00 84.94 190 LEU A CA 1
ATOM 1705 C C . LEU A 1 190 ? -34.175 -8.322 47.794 1.00 84.94 190 LEU A C 1
ATOM 1707 O O . LEU A 1 190 ? -33.131 -8.084 47.182 1.00 84.94 190 LEU A O 1
ATOM 1711 N N . LYS A 1 191 ? -34.468 -9.565 48.192 1.00 83.25 191 LYS A N 1
ATOM 1712 C CA . LYS A 1 191 ? -33.618 -10.717 47.866 1.00 83.25 191 LYS A CA 1
ATOM 1713 C C . LYS A 1 191 ? -33.598 -11.005 46.362 1.00 83.25 191 LYS A C 1
ATOM 1715 O O . LYS A 1 191 ? -32.566 -11.456 45.862 1.00 83.25 191 LYS A O 1
ATOM 1720 N N . SER A 1 192 ? -34.706 -10.778 45.657 1.00 87.62 192 SER A N 1
ATOM 1721 C CA . SER A 1 192 ? -34.783 -10.903 44.199 1.00 87.62 192 SER A CA 1
ATOM 1722 C C . SER A 1 192 ? -33.955 -9.817 43.511 1.00 87.62 192 SER A C 1
ATOM 1724 O O . SER A 1 192 ? -33.044 -10.145 42.752 1.00 87.62 192 SER A O 1
ATOM 1726 N N . GLN A 1 193 ? -34.166 -8.552 43.882 1.00 85.94 193 GLN A N 1
ATOM 1727 C CA . GLN A 1 193 ? -33.411 -7.403 43.367 1.00 85.94 193 GLN A CA 1
ATOM 1728 C C . GLN A 1 193 ? -31.897 -7.558 43.595 1.00 85.94 193 GLN A C 1
ATOM 1730 O O . GLN A 1 193 ? -31.085 -7.282 42.713 1.00 85.94 193 GLN A O 1
ATOM 1735 N N . TRP A 1 194 ? -31.477 -8.097 44.748 1.00 80.06 194 TRP A N 1
ATOM 1736 C CA . TRP A 1 194 ? -30.062 -8.399 44.984 1.00 80.06 194 TRP A CA 1
ATOM 1737 C C . TRP A 1 194 ? -29.507 -9.444 44.001 1.00 80.06 194 TRP A C 1
ATOM 1739 O O . TRP A 1 194 ? -28.388 -9.301 43.496 1.00 80.06 194 TRP A O 1
ATOM 1749 N N . LYS A 1 195 ? -30.258 -10.515 43.715 1.00 86.44 195 LYS A N 1
ATOM 1750 C CA . LYS A 1 195 ? -29.818 -11.526 42.740 1.00 86.44 195 LYS A CA 1
ATOM 1751 C C . LYS A 1 195 ? -29.655 -10.916 41.349 1.00 86.44 195 LYS A C 1
ATOM 1753 O O . LYS A 1 195 ? -28.663 -11.224 40.690 1.00 86.44 195 LYS A O 1
ATOM 1758 N N . GLU A 1 196 ? -30.577 -10.048 40.949 1.00 85.38 196 GLU A N 1
ATOM 1759 C CA . GLU A 1 196 ? -30.533 -9.334 39.673 1.00 85.38 196 GLU A CA 1
ATOM 1760 C C . GLU A 1 196 ? -29.304 -8.420 39.573 1.00 85.38 196 GLU A C 1
ATOM 1762 O O . GLU A 1 196 ? -28.484 -8.605 38.673 1.00 85.38 196 GLU A O 1
ATOM 1767 N N . LEU A 1 197 ? -29.070 -7.555 40.569 1.00 80.94 197 LEU A N 1
ATOM 1768 C CA . LEU A 1 197 ? -27.875 -6.698 40.637 1.00 80.94 197 LEU A CA 1
ATOM 1769 C C . LEU A 1 197 ? -26.572 -7.504 40.587 1.00 80.94 197 LEU A C 1
ATOM 1771 O O . LEU A 1 197 ? -25.592 -7.115 39.947 1.00 80.94 197 LEU A O 1
ATOM 1775 N N . LYS A 1 198 ? -26.536 -8.661 41.259 1.00 79.31 198 LYS A N 1
ATOM 1776 C CA . LYS A 1 198 ? -25.377 -9.561 41.217 1.00 79.31 198 LYS A CA 1
ATOM 1777 C C . LYS A 1 198 ? -25.163 -10.148 39.819 1.00 79.31 198 LYS A C 1
ATOM 1779 O O . LYS A 1 198 ? -24.011 -10.385 39.452 1.00 79.31 198 LYS A O 1
ATOM 1784 N N . SER A 1 199 ? -26.234 -10.411 39.071 1.00 84.75 199 SER A N 1
ATOM 1785 C CA . SER A 1 199 ? -26.165 -10.875 37.682 1.00 84.75 199 SER A CA 1
ATOM 1786 C C . SER A 1 199 ? -25.634 -9.776 36.763 1.00 84.75 199 SER A C 1
ATOM 1788 O O . SER A 1 199 ? -24.610 -9.981 36.113 1.00 84.75 199 SER A O 1
ATOM 1790 N N . GLN A 1 200 ? -26.227 -8.580 36.821 1.00 81.38 200 GLN A N 1
ATOM 1791 C CA . GLN A 1 200 ? -25.790 -7.410 36.049 1.00 81.38 200 GLN A CA 1
ATOM 1792 C C . GLN A 1 200 ? -24.313 -7.066 36.318 1.00 81.38 200 GLN A C 1
ATOM 1794 O O . GLN A 1 200 ? -23.546 -6.768 35.405 1.00 81.38 200 GLN A O 1
ATOM 1799 N N . TRP A 1 201 ? -23.849 -7.190 37.569 1.00 73.19 201 TRP A N 1
ATOM 1800 C CA . TRP A 1 201 ? -22.435 -6.976 37.890 1.00 73.19 201 TRP A CA 1
ATOM 1801 C C . TRP A 1 201 ? -21.502 -7.997 37.221 1.00 73.19 201 TRP A C 1
ATOM 1803 O O . TRP A 1 201 ? -20.399 -7.644 36.791 1.00 73.19 201 TRP A O 1
ATOM 1813 N N . LYS A 1 202 ? -21.912 -9.270 37.131 1.00 81.38 202 LYS A N 1
ATOM 1814 C CA . LYS A 1 202 ? -21.125 -10.298 36.433 1.00 81.38 202 LYS A CA 1
ATOM 1815 C C . LYS A 1 202 ? -21.029 -10.005 34.938 1.00 81.38 202 LYS A C 1
ATOM 1817 O O . LYS A 1 202 ? -19.940 -10.157 34.388 1.00 81.38 202 LYS A O 1
ATOM 1822 N N . GLU A 1 203 ? -22.123 -9.563 34.328 1.00 79.38 203 GLU A N 1
ATOM 1823 C CA . GLU A 1 203 ? -22.185 -9.186 32.914 1.00 79.38 203 GLU A CA 1
ATOM 1824 C C . GLU A 1 203 ? -21.295 -7.973 32.609 1.00 79.38 203 GLU A C 1
ATOM 1826 O O . GLU A 1 203 ? -20.398 -8.059 31.773 1.00 79.38 203 GLU A O 1
ATOM 1831 N N . LEU A 1 204 ? -21.397 -6.890 33.386 1.00 74.19 204 LEU A N 1
ATOM 1832 C CA . LEU A 1 204 ? -20.493 -5.738 33.248 1.00 74.19 204 LEU A CA 1
ATOM 1833 C C . LEU A 1 204 ? -19.017 -6.133 33.387 1.00 74.19 204 LEU A C 1
ATOM 1835 O O . LEU A 1 204 ? -18.135 -5.599 32.710 1.00 74.19 204 LEU A O 1
ATOM 1839 N N . LYS A 1 205 ? -18.717 -7.087 34.276 1.00 69.56 205 LYS A N 1
ATOM 1840 C CA . LYS A 1 205 ? -17.356 -7.599 34.455 1.00 69.56 205 LYS A CA 1
ATOM 1841 C C . LYS A 1 205 ? -16.877 -8.407 33.244 1.00 69.56 205 LYS A C 1
ATOM 1843 O O . LYS A 1 205 ? -15.675 -8.367 32.967 1.00 69.56 205 LYS A O 1
ATOM 1848 N N . SER A 1 206 ? -17.748 -9.147 32.551 1.00 76.81 206 SER A N 1
ATOM 1849 C CA . SER A 1 206 ? -17.368 -9.848 31.316 1.00 76.81 206 SER A CA 1
ATOM 1850 C C . SER A 1 206 ? -17.159 -8.864 30.171 1.00 76.81 206 SER A C 1
ATOM 1852 O O . SER A 1 206 ? -16.091 -8.898 29.564 1.00 76.81 206 SER A O 1
ATOM 1854 N N . GLN A 1 207 ? -18.080 -7.918 29.972 1.00 68.94 207 GLN A N 1
ATOM 1855 C CA . GLN A 1 207 ? -17.959 -6.859 28.963 1.00 68.94 207 GLN A CA 1
ATOM 1856 C C . GLN A 1 207 ? -16.666 -6.046 29.149 1.00 68.94 207 GLN A C 1
ATOM 1858 O O . GLN A 1 207 ? -15.930 -5.784 28.200 1.00 68.94 207 GLN A O 1
ATOM 1863 N N . TRP A 1 208 ? -16.295 -5.719 30.394 1.00 62.88 208 TRP A N 1
ATOM 1864 C CA . TRP A 1 208 ? -15.029 -5.031 30.670 1.00 62.88 208 TRP A CA 1
ATOM 1865 C C . TRP A 1 208 ? -13.795 -5.853 30.270 1.00 62.88 208 TRP A C 1
ATOM 1867 O O . TRP A 1 208 ? -12.808 -5.298 29.776 1.00 62.88 208 TRP A O 1
ATOM 1877 N N . LYS A 1 209 ? -13.817 -7.175 30.493 1.00 70.25 209 LYS A N 1
ATOM 1878 C CA . LYS A 1 209 ? -12.724 -8.062 30.066 1.00 70.25 209 LYS A CA 1
ATOM 1879 C C . LYS A 1 209 ? -12.620 -8.109 28.544 1.00 70.25 209 LYS A C 1
ATOM 1881 O O . LYS A 1 209 ? -11.504 -8.060 28.035 1.00 70.25 209 LYS A O 1
ATOM 1886 N N . GLU A 1 210 ? -13.750 -8.171 27.850 1.00 67.44 210 GLU A N 1
ATOM 1887 C CA . GLU A 1 210 ? -13.818 -8.181 26.389 1.00 67.44 210 GLU A CA 1
ATOM 1888 C C . GLU A 1 210 ? -13.253 -6.889 25.786 1.00 67.44 210 GLU A C 1
ATOM 1890 O O . GLU A 1 210 ? -12.299 -6.949 25.011 1.00 67.44 210 GLU A O 1
ATOM 1895 N N . LEU A 1 211 ? -13.709 -5.719 26.251 1.00 66.50 211 LEU A N 1
ATOM 1896 C CA . LEU A 1 211 ? -13.169 -4.421 25.821 1.00 66.50 211 LEU A CA 1
ATOM 1897 C C . LEU A 1 211 ? -11.663 -4.301 26.077 1.00 66.50 211 LEU A C 1
ATOM 1899 O O . LEU A 1 211 ? -10.918 -3.726 25.281 1.00 66.50 211 LEU A O 1
ATOM 1903 N N . LYS A 1 212 ? -11.175 -4.851 27.196 1.00 62.94 212 LYS A N 1
ATOM 1904 C CA . LYS A 1 212 ? -9.739 -4.870 27.500 1.00 62.94 212 LYS A CA 1
ATOM 1905 C C . LYS A 1 212 ? -8.958 -5.740 26.511 1.00 62.94 212 LYS A C 1
ATOM 1907 O O . LYS A 1 212 ? -7.824 -5.388 26.181 1.00 62.94 212 LYS A O 1
ATOM 1912 N N . SER A 1 213 ? -9.527 -6.858 26.066 1.00 66.94 213 SER A N 1
ATOM 1913 C CA . SER A 1 213 ? -8.930 -7.720 25.042 1.00 66.94 213 SER A CA 1
ATOM 1914 C C . SER A 1 213 ? -8.910 -7.027 23.680 1.00 66.94 213 SER A C 1
ATOM 1916 O O . SER A 1 213 ? -7.832 -6.902 23.101 1.00 66.94 213 SER A O 1
ATOM 1918 N N . GLN A 1 214 ? -10.037 -6.459 23.242 1.00 62.81 214 GLN A N 1
ATOM 1919 C CA . GLN A 1 214 ? -10.131 -5.682 21.999 1.00 62.81 214 GLN A CA 1
ATOM 1920 C C . GLN A 1 214 ? -9.135 -4.509 21.982 1.00 62.81 214 GLN A C 1
ATOM 1922 O O . GLN A 1 214 ? -8.440 -4.271 20.997 1.00 62.81 214 GLN A O 1
ATOM 1927 N N . TRP A 1 215 ? -8.964 -3.807 23.109 1.00 61.81 215 TRP A N 1
ATOM 1928 C CA . TRP A 1 215 ? -7.966 -2.739 23.218 1.00 61.81 215 TRP A CA 1
ATOM 1929 C C . TRP A 1 215 ? -6.528 -3.238 23.017 1.00 61.81 215 TRP A C 1
ATOM 1931 O O . TRP A 1 215 ? -5.712 -2.549 22.398 1.00 61.81 215 TRP A O 1
ATOM 1941 N N . LYS A 1 216 ? -6.189 -4.419 23.550 1.00 66.50 216 LYS A N 1
ATOM 1942 C CA . LYS A 1 216 ? -4.861 -5.017 23.347 1.00 66.50 216 LYS A CA 1
ATOM 1943 C C . LYS A 1 216 ? -4.639 -5.373 21.881 1.00 66.50 216 LYS A C 1
ATOM 1945 O O . LYS A 1 216 ? -3.553 -5.110 21.374 1.00 66.50 216 LYS A O 1
ATOM 1950 N N . GLU A 1 217 ? -5.650 -5.930 21.225 1.00 66.00 217 GLU A N 1
ATOM 1951 C CA . GLU A 1 217 ? -5.604 -6.289 19.809 1.00 66.00 217 GLU A CA 1
ATOM 1952 C C . GLU A 1 217 ? -5.403 -5.057 18.918 1.00 66.00 217 GLU A C 1
ATOM 1954 O O . GLU A 1 217 ? -4.413 -4.994 18.188 1.00 66.00 217 GLU A O 1
ATOM 1959 N N . LEU A 1 218 ? -6.224 -4.013 19.085 1.00 70.12 218 LEU A N 1
ATOM 1960 C CA . LEU A 1 218 ? -6.064 -2.741 18.365 1.00 70.12 218 LEU A CA 1
ATOM 1961 C C . LEU A 1 218 ? -4.678 -2.122 18.582 1.00 70.12 218 LEU A C 1
ATOM 1963 O O . LEU A 1 218 ? -4.075 -1.555 17.669 1.00 70.12 218 LEU A O 1
ATOM 1967 N N . LYS A 1 219 ? -4.138 -2.224 19.802 1.00 66.38 219 LYS A N 1
ATOM 1968 C CA . LYS A 1 219 ? -2.791 -1.733 20.114 1.00 66.38 219 LYS A CA 1
ATOM 1969 C C . LYS A 1 219 ? -1.708 -2.521 19.373 1.00 66.38 219 LYS A C 1
ATOM 1971 O O . LYS A 1 219 ? -0.705 -1.921 18.979 1.00 66.38 219 LYS A O 1
ATOM 1976 N N . SER A 1 220 ? -1.878 -3.829 19.207 1.00 72.25 220 SER A N 1
ATOM 1977 C CA . SER A 1 220 ? -0.971 -4.673 18.423 1.00 72.25 220 SER A CA 1
ATOM 1978 C C . SER A 1 220 ? -1.056 -4.340 16.933 1.00 72.25 220 SER A C 1
ATOM 1980 O O . SER A 1 220 ? -0.023 -4.033 16.341 1.00 72.25 220 SER A O 1
ATOM 1982 N N . GLN A 1 221 ? -2.265 -4.257 16.370 1.00 71.31 221 GLN A N 1
ATOM 1983 C CA . GLN A 1 221 ? -2.494 -3.862 14.973 1.00 71.31 221 GLN A CA 1
ATOM 1984 C C . GLN A 1 221 ? -1.893 -2.479 14.664 1.00 71.31 221 GLN A C 1
ATOM 1986 O O . GLN A 1 221 ? -1.237 -2.274 13.644 1.00 71.31 221 GLN A O 1
ATOM 1991 N N . TRP A 1 222 ? -2.014 -1.520 15.591 1.00 71.69 222 TRP A N 1
ATOM 1992 C CA . TRP A 1 222 ? -1.386 -0.205 15.440 1.00 71.69 222 TRP A CA 1
ATOM 1993 C C . TRP A 1 222 ? 0.148 -0.269 15.399 1.00 71.69 222 TRP A C 1
ATOM 1995 O O . TRP A 1 222 ? 0.781 0.468 14.638 1.00 71.69 222 TRP A O 1
ATOM 2005 N N . LYS A 1 223 ? 0.768 -1.126 16.222 1.00 75.88 223 LYS A N 1
ATOM 2006 C CA . LYS A 1 223 ? 2.226 -1.322 16.197 1.00 75.88 223 LYS A CA 1
ATOM 2007 C C . LYS A 1 223 ? 2.674 -1.928 14.871 1.00 75.88 223 LYS A C 1
ATOM 2009 O O . LYS A 1 223 ? 3.678 -1.474 14.330 1.00 75.88 223 LYS A O 1
ATOM 2014 N N . GLU A 1 224 ? 1.936 -2.906 14.364 1.00 80.12 224 GLU A N 1
ATOM 2015 C CA . GLU A 1 224 ? 2.222 -3.569 13.094 1.00 80.12 224 GLU A CA 1
ATOM 2016 C C . GLU A 1 224 ? 2.153 -2.592 11.917 1.00 80.12 224 GLU A C 1
ATOM 2018 O O . GLU A 1 224 ? 3.146 -2.417 11.212 1.00 80.12 224 GLU A O 1
ATOM 2023 N N . LEU A 1 225 ? 1.060 -1.835 11.788 1.00 80.81 225 LEU A N 1
ATOM 2024 C CA . LEU A 1 225 ? 0.935 -0.788 10.766 1.00 80.81 225 LEU A CA 1
ATOM 2025 C C . LEU A 1 225 ? 2.037 0.264 10.853 1.00 80.81 225 LEU A C 1
ATOM 2027 O O . LEU A 1 225 ? 2.521 0.764 9.837 1.00 80.81 225 LEU A O 1
ATOM 2031 N N . LYS A 1 226 ? 2.455 0.630 12.069 1.00 76.81 226 LYS A N 1
ATOM 2032 C CA . LYS A 1 226 ? 3.560 1.574 12.261 1.00 76.81 226 LYS A CA 1
ATOM 2033 C C . LYS A 1 226 ? 4.881 1.004 11.740 1.00 76.81 226 LYS A C 1
ATOM 2035 O O . LYS A 1 226 ? 5.683 1.766 11.198 1.00 76.81 226 LYS A O 1
ATOM 2040 N N . SER A 1 227 ? 5.120 -0.293 11.912 1.00 84.81 227 SER A N 1
ATOM 2041 C CA . SER A 1 227 ? 6.290 -0.982 11.359 1.00 84.81 227 SER A CA 1
ATOM 2042 C C . SER A 1 227 ? 6.221 -1.055 9.834 1.00 84.81 227 SER A C 1
ATOM 2044 O O . SER A 1 227 ? 7.164 -0.611 9.183 1.00 84.81 227 SER A O 1
ATOM 2046 N N . GLN A 1 228 ? 5.085 -1.477 9.270 1.00 83.56 228 GLN A N 1
ATOM 2047 C CA . GLN A 1 228 ? 4.863 -1.517 7.819 1.00 83.56 228 GLN A CA 1
ATOM 2048 C C . GLN A 1 228 ? 5.060 -0.134 7.178 1.00 83.56 228 GLN A C 1
ATOM 2050 O O . GLN A 1 228 ? 5.726 0.006 6.157 1.00 83.56 228 GLN A O 1
ATOM 2055 N N . TRP A 1 229 ? 4.567 0.932 7.819 1.00 80.88 229 TRP A N 1
ATOM 2056 C CA . TRP A 1 229 ? 4.781 2.301 7.347 1.00 80.88 229 TRP A CA 1
ATOM 2057 C C . TRP A 1 229 ? 6.261 2.708 7.339 1.00 80.88 229 TRP A C 1
ATOM 2059 O O . TRP A 1 229 ? 6.716 3.365 6.400 1.00 80.88 229 TRP A O 1
ATOM 2069 N N . LYS A 1 230 ? 7.027 2.332 8.373 1.00 83.88 230 LYS A N 1
ATOM 2070 C CA . LYS A 1 230 ? 8.472 2.607 8.431 1.00 83.88 230 LYS A CA 1
ATOM 2071 C C . LYS A 1 230 ? 9.226 1.878 7.324 1.00 83.88 230 LYS A C 1
ATOM 2073 O O . LYS A 1 230 ? 10.102 2.477 6.706 1.00 83.88 230 LYS A O 1
ATOM 2078 N N . GLU A 1 231 ? 8.882 0.619 7.083 1.00 86.75 231 GLU A N 1
ATOM 2079 C CA . GLU A 1 231 ? 9.481 -0.190 6.026 1.00 86.75 231 GLU A CA 1
ATOM 2080 C C . GLU A 1 231 ? 9.161 0.373 4.639 1.00 86.75 231 GLU A C 1
ATOM 2082 O O . GLU A 1 231 ? 10.055 0.609 3.832 1.00 86.75 231 GLU A O 1
ATOM 2087 N N . LEU A 1 232 ? 7.900 0.711 4.378 1.00 85.69 232 LEU A N 1
ATOM 2088 C CA . LEU A 1 232 ? 7.505 1.292 3.099 1.00 85.69 232 LEU A CA 1
ATOM 2089 C C . LEU A 1 232 ? 8.198 2.642 2.845 1.00 85.69 232 LEU A C 1
ATOM 2091 O O . LEU A 1 232 ? 8.607 2.959 1.721 1.00 85.69 232 LEU A O 1
ATOM 2095 N N . LYS A 1 233 ? 8.395 3.433 3.907 1.00 80.50 233 LYS A N 1
ATOM 2096 C CA . LYS A 1 233 ? 9.177 4.669 3.845 1.00 80.50 233 LYS A CA 1
ATOM 2097 C C . LYS A 1 233 ? 10.646 4.395 3.506 1.00 80.50 233 LYS A C 1
ATOM 2099 O O . LYS A 1 233 ? 11.175 5.074 2.629 1.00 80.50 233 LYS A O 1
ATOM 2104 N N . SER A 1 234 ? 11.295 3.418 4.143 1.00 83.88 234 SER A N 1
ATOM 2105 C CA . SER A 1 234 ? 12.704 3.100 3.868 1.00 83.88 234 SER A CA 1
ATOM 2106 C C . SER A 1 234 ? 12.907 2.549 2.454 1.00 83.88 234 SER A C 1
ATOM 2108 O O . SER A 1 234 ? 13.827 2.987 1.762 1.00 83.88 234 SER A O 1
ATOM 2110 N N . GLN A 1 235 ? 12.013 1.678 1.976 1.00 81.62 235 GLN A N 1
ATOM 2111 C CA . GLN A 1 235 ? 12.029 1.178 0.598 1.00 81.62 235 GLN A CA 1
ATOM 2112 C C . GLN A 1 235 ? 11.935 2.330 -0.413 1.00 81.62 235 GLN A C 1
ATOM 2114 O O . GLN A 1 235 ? 12.699 2.389 -1.380 1.00 81.62 235 GLN A O 1
ATOM 2119 N N . THR A 1 236 ? 11.049 3.295 -0.161 1.00 78.75 236 THR A N 1
ATOM 2120 C CA . THR A 1 236 ? 10.891 4.466 -1.031 1.00 78.75 236 THR A CA 1
ATOM 2121 C C . THR A 1 236 ? 12.121 5.382 -0.988 1.00 78.75 236 THR A C 1
ATOM 2123 O O . THR A 1 236 ? 12.600 5.842 -2.027 1.00 78.75 236 THR A O 1
ATOM 2126 N N . GLU A 1 237 ? 12.635 5.670 0.209 1.00 79.12 237 GLU A N 1
ATOM 2127 C CA . GLU A 1 237 ? 13.672 6.681 0.429 1.00 79.12 237 GLU A CA 1
ATOM 2128 C C . GLU A 1 237 ? 15.076 6.200 0.055 1.00 79.12 237 GLU A C 1
ATOM 2130 O O . GLU A 1 237 ? 15.848 6.969 -0.520 1.00 79.12 237 GLU A O 1
ATOM 2135 N N . VAL A 1 238 ? 15.395 4.937 0.340 1.00 81.56 238 VAL A N 1
ATOM 2136 C CA . VAL A 1 238 ? 16.714 4.356 0.073 1.00 81.56 238 VAL A CA 1
ATOM 2137 C C . VAL A 1 238 ? 16.748 3.742 -1.321 1.00 81.56 238 VAL A C 1
ATOM 2139 O O . VAL A 1 238 ? 17.527 4.191 -2.159 1.00 81.56 238 VAL A O 1
ATOM 2142 N N . LYS A 1 239 ? 15.885 2.754 -1.592 1.00 78.69 239 LYS A N 1
ATOM 2143 C CA . LYS A 1 239 ? 15.994 1.891 -2.780 1.00 78.69 239 LYS A CA 1
ATOM 2144 C C . LYS A 1 239 ? 15.558 2.601 -4.062 1.00 78.69 239 LYS A C 1
ATOM 2146 O O . LYS A 1 239 ? 16.299 2.641 -5.036 1.00 78.69 239 LYS A O 1
ATOM 2151 N N . LEU A 1 240 ? 14.387 3.234 -4.059 1.00 80.62 240 LEU A N 1
ATOM 2152 C CA . LEU A 1 240 ? 13.868 3.901 -5.260 1.00 80.62 240 LEU A CA 1
ATOM 2153 C C . LEU A 1 240 ? 14.647 5.167 -5.615 1.00 80.62 240 LEU A C 1
ATOM 2155 O O . LEU A 1 240 ? 14.891 5.457 -6.787 1.00 80.62 240 LEU A O 1
ATOM 2159 N N . LYS A 1 241 ? 15.058 5.933 -4.600 1.00 81.56 241 LYS A N 1
ATOM 2160 C CA . LYS A 1 241 ? 15.842 7.153 -4.804 1.00 81.56 241 LYS A CA 1
ATOM 2161 C C . LYS A 1 241 ? 17.251 6.841 -5.308 1.00 81.56 241 LYS A C 1
ATOM 2163 O O . LYS A 1 241 ? 17.754 7.605 -6.133 1.00 81.56 241 LYS A O 1
ATOM 2168 N N . SER A 1 242 ? 17.883 5.760 -4.840 1.00 83.31 242 SER A N 1
ATOM 2169 C CA . SER A 1 242 ? 19.189 5.326 -5.350 1.00 83.31 242 SER A CA 1
ATOM 2170 C C . SER A 1 242 ? 19.080 4.822 -6.790 1.00 83.31 242 SER A C 1
ATOM 2172 O O . SER A 1 242 ? 19.775 5.357 -7.649 1.00 83.31 242 SER A O 1
ATOM 2174 N N . GLN A 1 243 ? 18.128 3.929 -7.084 1.00 82.75 243 GLN A N 1
ATOM 2175 C CA . GLN A 1 243 ? 17.876 3.422 -8.440 1.00 82.75 243 GLN A CA 1
ATOM 2176 C C . GLN A 1 243 ? 17.570 4.552 -9.431 1.00 82.75 243 GLN A C 1
ATOM 2178 O O . GLN A 1 243 ? 18.075 4.572 -10.551 1.00 82.75 243 GLN A O 1
ATOM 2183 N N . TRP A 1 244 ? 16.786 5.556 -9.024 1.00 78.75 244 TRP A N 1
ATOM 2184 C CA . TRP A 1 244 ? 16.513 6.712 -9.878 1.00 78.75 244 TRP A CA 1
ATOM 2185 C C . TRP A 1 244 ? 17.762 7.559 -10.151 1.00 78.75 244 TRP A C 1
ATOM 2187 O O . TRP A 1 244 ? 17.956 8.030 -11.274 1.00 78.75 244 TRP A O 1
ATOM 2197 N N . LYS A 1 245 ? 18.614 7.769 -9.137 1.00 84.12 245 LYS A N 1
ATOM 2198 C CA . LYS A 1 245 ? 19.891 8.477 -9.311 1.00 84.12 245 LYS A CA 1
ATOM 2199 C C . LYS A 1 245 ? 20.812 7.720 -10.266 1.00 84.12 245 LYS A C 1
ATOM 2201 O O . LYS A 1 245 ? 21.397 8.351 -11.140 1.00 84.12 245 LYS A O 1
ATOM 2206 N N . GLU A 1 246 ? 20.899 6.404 -10.122 1.00 86.38 246 GLU A N 1
ATOM 2207 C CA . GLU A 1 246 ? 21.712 5.536 -10.970 1.00 86.38 246 GLU A CA 1
ATOM 2208 C C . GLU A 1 246 ? 21.246 5.569 -12.430 1.00 86.38 246 GLU A C 1
ATOM 2210 O O . GLU A 1 246 ? 22.027 5.935 -13.308 1.00 86.38 246 GLU A O 1
ATOM 2215 N N . LEU A 1 247 ? 19.950 5.353 -12.688 1.00 84.44 247 LEU A N 1
ATOM 2216 C CA . LEU A 1 247 ? 19.375 5.468 -14.035 1.00 84.44 247 LEU A CA 1
ATOM 2217 C C . LEU A 1 247 ? 19.601 6.853 -14.648 1.00 84.44 247 LEU A C 1
ATOM 2219 O O . LEU A 1 247 ? 19.845 6.989 -15.848 1.00 84.44 247 LEU A O 1
ATOM 2223 N N . LYS A 1 248 ? 19.522 7.912 -13.834 1.00 81.62 248 LYS A N 1
ATOM 2224 C CA . LYS A 1 248 ? 19.788 9.280 -14.288 1.00 81.62 248 LYS A CA 1
ATOM 2225 C C . LYS A 1 248 ? 21.254 9.473 -14.683 1.00 81.62 248 LYS A C 1
ATOM 2227 O O . LYS A 1 248 ? 21.513 10.206 -15.639 1.00 81.62 248 LYS A O 1
ATOM 2232 N N . SER A 1 249 ? 22.194 8.855 -13.972 1.00 85.00 249 SER A N 1
ATOM 2233 C CA . SER A 1 249 ? 23.619 8.871 -14.318 1.00 85.00 249 SER A CA 1
ATOM 2234 C C . SER A 1 249 ? 23.891 8.082 -15.599 1.00 85.00 249 SER A C 1
ATOM 2236 O O . SER A 1 249 ? 24.449 8.653 -16.533 1.00 85.00 249 SER A O 1
ATOM 2238 N N . GLN A 1 250 ? 23.385 6.850 -15.706 1.00 81.00 250 GLN A N 1
ATOM 2239 C CA . GLN A 1 250 ? 23.506 6.022 -16.916 1.00 81.00 250 GLN A CA 1
ATOM 2240 C C . GLN A 1 250 ? 22.909 6.719 -18.149 1.00 81.00 250 GLN A C 1
ATOM 2242 O O . GLN A 1 250 ? 23.491 6.719 -19.232 1.00 81.00 250 GLN A O 1
ATOM 2247 N N . TRP A 1 251 ? 21.768 7.401 -17.994 1.00 78.19 251 TRP A N 1
ATOM 2248 C CA . TRP A 1 251 ? 21.181 8.192 -19.076 1.00 78.19 251 TRP A CA 1
ATOM 2249 C C . TRP A 1 251 ? 22.091 9.338 -19.537 1.00 78.19 251 TRP A C 1
ATOM 2251 O O . TRP A 1 251 ? 22.192 9.603 -20.738 1.00 78.19 251 TRP A O 1
ATOM 2261 N N . LYS A 1 252 ? 22.737 10.045 -18.599 1.00 80.62 252 LYS A N 1
ATOM 2262 C CA . LYS A 1 252 ? 23.683 11.119 -18.934 1.00 80.62 252 LYS A CA 1
ATOM 2263 C C . LYS A 1 252 ? 24.888 10.570 -19.691 1.00 80.62 252 LYS A C 1
ATOM 2265 O O . LYS A 1 252 ? 25.290 11.183 -20.675 1.00 80.62 252 LYS A O 1
ATOM 2270 N N . GLU A 1 253 ? 25.419 9.436 -19.255 1.00 79.44 253 GLU A N 1
ATOM 2271 C CA . GLU A 1 253 ? 26.557 8.769 -19.884 1.00 79.44 253 GLU A CA 1
ATOM 2272 C C . GLU A 1 253 ? 26.235 8.328 -21.316 1.00 79.44 253 GLU A C 1
ATOM 2274 O O . GLU A 1 253 ? 26.904 8.763 -22.254 1.00 79.44 253 GLU A O 1
ATOM 2279 N N . LEU A 1 254 ? 25.126 7.609 -21.517 1.00 75.94 254 LEU A N 1
ATOM 2280 C CA . LEU A 1 254 ? 24.655 7.214 -22.850 1.00 75.94 254 LEU A CA 1
ATOM 2281 C C . LEU A 1 254 ? 24.418 8.416 -23.767 1.00 75.94 254 LEU A C 1
ATOM 2283 O O . LEU A 1 254 ? 24.695 8.374 -24.967 1.00 75.94 254 LEU A O 1
ATOM 2287 N N . LYS A 1 255 ? 23.905 9.521 -23.216 1.00 70.31 255 LYS A N 1
ATOM 2288 C CA . LYS A 1 255 ? 23.716 10.762 -23.972 1.00 70.31 255 LYS A CA 1
ATOM 2289 C C . LYS A 1 255 ? 25.050 11.366 -24.416 1.00 70.31 255 LYS A C 1
ATOM 2291 O O . LYS A 1 255 ? 25.107 11.923 -25.513 1.00 70.31 255 LYS A O 1
ATOM 2296 N N . SER A 1 256 ? 26.091 11.289 -23.591 1.00 75.75 256 SER A N 1
ATOM 2297 C CA . SER A 1 256 ? 27.442 11.739 -23.941 1.00 75.75 256 SER A CA 1
ATOM 2298 C C . SER A 1 256 ? 28.069 10.845 -25.011 1.00 75.75 256 SER A C 1
ATOM 2300 O O . SER A 1 256 ? 28.455 11.365 -26.056 1.00 75.75 256 SER A O 1
ATOM 2302 N N . GLN A 1 257 ? 28.041 9.521 -24.831 1.00 70.94 257 GLN A N 1
ATOM 2303 C CA . GLN A 1 257 ? 28.532 8.548 -25.818 1.00 70.94 257 GLN A CA 1
ATOM 2304 C C . GLN A 1 257 ? 27.831 8.705 -27.177 1.00 70.94 257 GLN A C 1
ATOM 2306 O O . GLN A 1 257 ? 28.459 8.685 -28.233 1.00 70.94 257 GLN A O 1
ATOM 2311 N N . TRP A 1 258 ? 26.517 8.958 -27.181 1.00 63.91 258 TRP A N 1
ATOM 2312 C CA . TRP A 1 258 ? 25.784 9.233 -28.418 1.00 63.91 258 TRP A CA 1
ATOM 2313 C C . TRP A 1 258 ? 26.268 10.503 -29.131 1.00 63.91 258 TRP A C 1
ATOM 2315 O O . TRP A 1 258 ? 26.352 10.527 -30.362 1.00 63.91 258 TRP A O 1
ATOM 2325 N N . LYS A 1 259 ? 26.566 11.575 -28.383 1.00 69.31 259 LYS A N 1
ATOM 2326 C CA . LYS A 1 259 ? 27.110 12.812 -28.966 1.00 69.31 259 LYS A CA 1
ATOM 2327 C C . LYS A 1 259 ? 28.483 12.566 -29.584 1.00 69.31 259 LYS A C 1
ATOM 2329 O O . LYS A 1 259 ? 28.731 13.070 -30.674 1.00 69.31 259 LYS A O 1
ATOM 2334 N N . GLU A 1 260 ? 29.327 11.795 -28.912 1.00 69.50 260 GLU A N 1
ATOM 2335 C CA . GLU A 1 260 ? 30.664 11.440 -29.383 1.00 69.50 260 GLU A CA 1
ATOM 2336 C C . GLU A 1 260 ? 30.611 10.616 -30.674 1.00 69.50 260 GLU A C 1
ATOM 2338 O O . GLU A 1 260 ? 31.155 11.046 -31.691 1.00 69.50 260 GLU A O 1
ATOM 2343 N N . LEU A 1 261 ? 29.828 9.531 -30.698 1.00 67.12 261 LEU A N 1
ATOM 2344 C CA . LEU A 1 261 ? 29.605 8.725 -31.907 1.00 67.12 261 LEU A CA 1
ATOM 2345 C C . LEU A 1 261 ? 29.064 9.559 -33.071 1.00 67.12 261 LEU A C 1
ATOM 2347 O O . LEU A 1 261 ? 29.428 9.361 -34.232 1.00 67.12 261 LEU A O 1
ATOM 2351 N N . LYS A 1 262 ? 28.175 10.516 -32.781 1.00 61.44 262 LYS A N 1
ATOM 2352 C CA . LYS A 1 262 ? 27.638 11.429 -33.795 1.00 61.44 262 LYS A CA 1
ATOM 2353 C C . LYS A 1 262 ? 28.722 12.343 -34.372 1.00 61.44 262 LYS A C 1
ATOM 2355 O O . LYS A 1 262 ? 28.662 12.645 -35.565 1.00 61.44 262 LYS A O 1
ATOM 2360 N N . SER A 1 263 ? 29.670 12.797 -33.557 1.00 70.44 263 SER A N 1
ATOM 2361 C CA . SER A 1 263 ? 30.814 13.598 -34.005 1.00 70.44 263 SER A CA 1
ATOM 2362 C C . SER A 1 263 ? 31.776 12.766 -34.852 1.00 70.44 263 SER A C 1
ATOM 2364 O O . SER A 1 263 ? 32.044 13.153 -35.988 1.00 70.44 263 SER A O 1
ATOM 2366 N N . GLN A 1 264 ? 32.173 11.583 -34.378 1.00 67.44 264 GLN A N 1
ATOM 2367 C CA . GLN A 1 264 ? 33.030 10.651 -35.123 1.00 67.44 264 GLN A CA 1
ATOM 2368 C C . GLN A 1 264 ? 32.416 10.265 -36.481 1.00 67.44 264 GLN A C 1
ATOM 2370 O O . GLN A 1 264 ? 33.093 10.227 -37.505 1.00 67.44 264 GLN A O 1
ATOM 2375 N N . TRP A 1 265 ? 31.094 10.056 -36.540 1.00 61.44 265 TRP A N 1
ATOM 2376 C CA . TRP A 1 265 ? 30.408 9.788 -37.806 1.00 61.44 265 TRP A CA 1
ATOM 2377 C C . TRP A 1 265 ? 30.483 10.964 -38.790 1.00 61.44 265 TRP A C 1
ATOM 2379 O O . TRP A 1 265 ? 30.623 10.753 -39.997 1.00 61.44 265 TRP A O 1
ATOM 2389 N N . LYS A 1 266 ? 30.369 12.207 -38.301 1.00 68.75 266 LYS A N 1
ATOM 2390 C CA . LYS A 1 266 ? 30.519 13.401 -39.149 1.00 68.75 266 LYS A CA 1
ATOM 2391 C C . LYS A 1 266 ? 31.937 13.503 -39.702 1.00 68.75 266 LYS A C 1
ATOM 2393 O O . LYS A 1 266 ? 32.083 13.814 -40.879 1.00 68.75 266 LYS A O 1
ATOM 2398 N N . GLU A 1 267 ? 32.936 13.224 -38.875 1.00 70.00 267 GLU A N 1
ATOM 2399 C CA . GLU A 1 267 ? 34.347 13.243 -39.257 1.00 70.00 267 GLU A CA 1
ATOM 2400 C C . GLU A 1 267 ? 34.660 12.188 -40.324 1.00 70.00 267 GLU A C 1
ATOM 2402 O O . GLU A 1 267 ? 35.099 12.545 -41.417 1.00 70.00 267 GLU A O 1
ATOM 2407 N N . LEU A 1 268 ? 34.280 10.925 -40.092 1.00 70.38 268 LEU A N 1
ATOM 2408 C CA . LEU A 1 268 ? 34.397 9.848 -41.085 1.00 70.38 268 LEU A CA 1
ATOM 2409 C C . LEU A 1 268 ? 33.710 10.197 -42.409 1.00 70.38 268 LEU A C 1
ATOM 2411 O O . LEU A 1 268 ? 34.209 9.895 -43.494 1.00 70.38 268 LEU A O 1
ATOM 2415 N N . LYS A 1 269 ? 32.538 10.838 -42.342 1.00 65.75 269 LYS A N 1
ATOM 2416 C CA . LYS A 1 269 ? 31.808 11.275 -43.535 1.00 65.75 269 LYS A CA 1
ATOM 2417 C C . LYS A 1 269 ? 32.572 12.352 -44.309 1.00 65.75 269 LYS A C 1
ATOM 2419 O O . LYS A 1 269 ? 32.498 12.354 -45.539 1.00 65.75 269 LYS A O 1
ATOM 2424 N N . SER A 1 270 ? 33.265 13.258 -43.624 1.00 74.88 270 SER A N 1
ATOM 2425 C CA . SER A 1 270 ? 34.122 14.270 -44.251 1.00 74.88 270 SER A CA 1
ATOM 2426 C C . SER A 1 270 ? 35.354 13.633 -44.892 1.00 74.88 270 SER A C 1
ATOM 2428 O O . SER A 1 270 ? 35.560 13.830 -46.088 1.00 74.88 270 SER A O 1
ATOM 2430 N N . GLN A 1 271 ? 36.074 12.773 -44.166 1.00 73.50 271 GLN A N 1
ATOM 2431 C CA . GLN A 1 271 ? 37.238 12.041 -44.686 1.00 73.50 271 GLN A CA 1
ATOM 2432 C C . GLN A 1 271 ? 36.877 11.194 -45.919 1.00 73.50 271 GLN A C 1
ATOM 2434 O O . GLN A 1 271 ? 37.595 11.172 -46.915 1.00 73.50 271 GLN A O 1
ATOM 2439 N N . TRP A 1 272 ? 35.703 10.550 -45.921 1.00 68.38 272 TRP A N 1
ATOM 2440 C CA . TRP A 1 272 ? 35.231 9.798 -47.086 1.00 68.38 272 TRP A CA 1
ATOM 2441 C C . TRP A 1 272 ? 34.970 10.683 -48.313 1.00 68.38 272 TRP A C 1
ATOM 2443 O O . TRP A 1 272 ? 35.236 10.269 -49.444 1.00 68.38 272 TRP A O 1
ATOM 2453 N N . LYS A 1 273 ? 34.435 11.897 -48.118 1.00 75.06 273 LYS A N 1
ATOM 2454 C CA . LYS A 1 273 ? 34.241 12.859 -49.216 1.00 75.06 273 LYS A CA 1
ATOM 2455 C C . LYS A 1 273 ? 35.579 13.314 -49.790 1.00 75.06 273 LYS A C 1
ATOM 2457 O O . LYS A 1 273 ? 35.698 13.384 -51.009 1.00 75.06 273 LYS A O 1
ATOM 2462 N N . GLU A 1 274 ? 36.548 13.595 -48.928 1.00 77.12 274 GLU A N 1
ATOM 2463 C CA . GLU A 1 274 ? 37.892 14.016 -49.316 1.00 77.12 274 GLU A CA 1
ATOM 2464 C C . GLU A 1 274 ? 38.617 12.926 -50.110 1.00 77.12 274 GLU A C 1
ATOM 2466 O O . GLU A 1 274 ? 39.016 13.162 -51.250 1.00 77.12 274 GLU A O 1
ATOM 2471 N N . LEU A 1 275 ? 38.646 11.693 -49.595 1.00 77.25 275 LEU A N 1
ATOM 2472 C CA . LEU A 1 275 ? 39.259 10.552 -50.281 1.00 77.25 275 LEU A CA 1
ATOM 2473 C C . LEU A 1 275 ? 38.588 10.282 -51.638 1.00 77.25 275 LEU A C 1
ATOM 2475 O O . LEU A 1 275 ? 39.243 9.964 -52.632 1.00 77.25 275 LEU A O 1
ATOM 2479 N N . LYS A 1 276 ? 37.263 10.465 -51.726 1.00 74.38 276 LYS A N 1
ATOM 2480 C CA . LYS A 1 276 ? 36.525 10.373 -52.994 1.00 74.38 276 LYS A CA 1
ATOM 2481 C C . LYS A 1 276 ? 36.949 11.455 -53.994 1.00 74.38 276 LYS A C 1
ATOM 2483 O O . LYS A 1 276 ? 36.973 11.169 -55.193 1.00 74.38 276 LYS A O 1
ATOM 2488 N N . SER A 1 277 ? 37.242 12.671 -53.538 1.00 81.94 277 SER A N 1
ATOM 2489 C CA . SER A 1 277 ? 37.752 13.755 -54.386 1.00 81.94 277 SER A CA 1
ATOM 2490 C C . SER A 1 277 ? 39.171 13.461 -54.869 1.00 81.94 277 SER A C 1
ATOM 2492 O O . SER A 1 277 ? 39.388 13.456 -56.080 1.00 81.94 277 SER A O 1
ATOM 2494 N N . GLN A 1 278 ? 40.080 13.081 -53.967 1.00 80.44 278 GLN A N 1
ATOM 2495 C CA . GLN A 1 278 ? 41.455 12.687 -54.306 1.00 80.44 278 GLN A CA 1
ATOM 2496 C C . GLN A 1 278 ? 41.481 11.529 -55.317 1.00 80.44 278 GLN A C 1
ATOM 2498 O O . GLN A 1 278 ? 42.223 11.549 -56.295 1.00 80.44 278 GLN A O 1
ATOM 2503 N N . TRP A 1 279 ? 40.597 10.535 -55.161 1.00 75.56 279 TRP A N 1
ATOM 2504 C CA . TRP A 1 279 ? 40.489 9.433 -56.120 1.00 75.56 279 TRP A CA 1
ATOM 2505 C C . TRP A 1 279 ? 40.044 9.888 -57.518 1.00 75.56 279 TRP A C 1
ATOM 2507 O O . TRP A 1 279 ? 40.511 9.347 -58.523 1.00 75.56 279 TRP A O 1
ATOM 2517 N N . LYS A 1 280 ? 39.133 10.868 -57.609 1.00 80.88 280 LYS A N 1
ATOM 2518 C CA . LYS A 1 280 ? 38.719 11.445 -58.899 1.00 80.88 280 LYS A CA 1
ATOM 2519 C C . LYS A 1 280 ? 39.868 12.197 -59.563 1.00 80.88 280 LYS A C 1
ATOM 2521 O O . LYS A 1 280 ? 40.052 12.039 -60.765 1.00 80.88 280 LYS A O 1
ATOM 2526 N N . GLU A 1 281 ? 40.614 12.976 -58.791 1.00 81.25 281 GLU A N 1
ATOM 2527 C CA . GLU A 1 281 ? 41.760 13.748 -59.267 1.00 81.25 281 GLU A CA 1
ATOM 2528 C C . GLU A 1 281 ? 42.871 12.838 -59.798 1.00 81.25 281 GLU A C 1
ATOM 2530 O O . GLU A 1 281 ? 43.257 12.949 -60.960 1.00 81.25 281 GLU A O 1
ATOM 2535 N N . LEU A 1 282 ? 43.272 11.832 -59.018 1.00 80.06 282 LEU A N 1
ATOM 2536 C CA . LEU A 1 282 ? 44.295 10.863 -59.419 1.00 80.06 282 LEU A CA 1
ATOM 2537 C C . LEU A 1 282 ? 43.861 10.070 -60.663 1.00 80.06 282 LEU A C 1
ATOM 2539 O O . LEU A 1 282 ? 44.654 9.787 -61.561 1.00 80.06 282 LEU A O 1
ATOM 2543 N N . LYS A 1 283 ? 42.562 9.756 -60.780 1.00 77.56 283 LYS A N 1
ATOM 2544 C CA . LYS A 1 283 ? 41.996 9.141 -61.989 1.00 77.56 283 LYS A CA 1
ATOM 2545 C C . LYS A 1 283 ? 42.103 10.059 -63.212 1.00 77.56 283 LYS A C 1
ATOM 2547 O O . LYS A 1 283 ? 42.308 9.545 -64.312 1.00 77.56 283 LYS A O 1
ATOM 2552 N N . SER A 1 284 ? 41.941 11.370 -63.049 1.00 82.62 284 SER A N 1
ATOM 2553 C CA . SER A 1 284 ? 42.123 12.351 -64.126 1.00 82.62 284 SER A CA 1
ATOM 2554 C C . SER A 1 284 ? 43.592 12.466 -64.531 1.00 82.62 284 SER A C 1
ATOM 2556 O O . SER A 1 284 ? 43.888 12.274 -65.708 1.00 82.62 284 SER A O 1
ATOM 2558 N N . GLN A 1 285 ? 44.506 12.630 -63.569 1.00 79.56 285 GLN A N 1
ATOM 2559 C CA . GLN A 1 285 ? 45.957 12.666 -63.812 1.00 79.56 285 GLN A CA 1
ATOM 2560 C C . GLN A 1 285 ? 46.443 11.401 -64.537 1.00 79.56 285 GLN A C 1
ATOM 2562 O O . GLN A 1 285 ? 47.214 11.461 -65.491 1.00 79.56 285 GLN A O 1
ATOM 2567 N N . TRP A 1 286 ? 45.925 10.227 -64.158 1.00 74.75 286 TRP A N 1
ATOM 2568 C CA . TRP A 1 286 ? 46.262 8.973 -64.833 1.00 74.75 286 TRP A CA 1
ATOM 2569 C C . TRP A 1 286 ? 45.771 8.916 -66.287 1.00 74.75 286 TRP A C 1
ATOM 2571 O O . TRP A 1 286 ? 46.447 8.350 -67.149 1.00 74.75 286 TRP A O 1
ATOM 2581 N N . LYS A 1 287 ? 44.593 9.485 -66.586 1.00 79.94 287 LYS A N 1
ATOM 2582 C CA . LYS A 1 287 ? 44.097 9.593 -67.969 1.00 79.94 287 LYS A CA 1
ATOM 2583 C C . LYS A 1 287 ? 44.964 10.538 -68.793 1.00 79.94 287 LYS A C 1
ATOM 2585 O O . LYS A 1 287 ? 45.265 10.205 -69.934 1.00 79.94 287 LYS A O 1
ATOM 2590 N N . GLU A 1 288 ? 45.351 11.670 -68.220 1.00 80.00 288 GLU A N 1
ATOM 2591 C CA . GLU A 1 288 ? 46.197 12.670 -68.868 1.00 80.00 288 GLU A CA 1
ATOM 2592 C C . GLU A 1 288 ? 47.577 12.102 -69.204 1.00 80.00 288 GLU A C 1
ATOM 2594 O O . GLU A 1 288 ? 47.964 12.088 -70.369 1.00 80.00 288 GLU A O 1
ATOM 2599 N N . LEU A 1 289 ? 48.254 11.488 -68.232 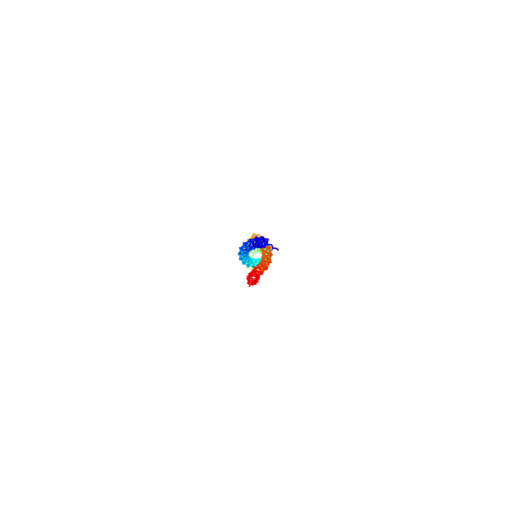1.00 77.56 289 LEU A N 1
ATOM 2600 C CA . LEU A 1 289 ? 49.560 10.860 -68.443 1.00 77.56 289 LEU A CA 1
ATOM 2601 C C . LEU A 1 289 ? 49.484 9.707 -69.462 1.00 77.56 289 LEU A C 1
ATOM 2603 O O . LEU A 1 289 ? 50.391 9.497 -70.270 1.00 77.56 289 LEU A O 1
ATOM 2607 N N . LYS A 1 290 ? 48.361 8.975 -69.499 1.00 76.12 290 LYS A N 1
ATOM 2608 C CA . LYS A 1 290 ? 48.095 7.968 -70.540 1.00 76.12 290 LYS A CA 1
ATOM 2609 C C . LYS A 1 290 ? 47.923 8.596 -71.928 1.00 76.12 290 LYS A C 1
ATOM 2611 O O . LYS A 1 290 ? 48.344 7.979 -72.908 1.00 76.12 290 LYS A O 1
ATOM 2616 N N . SER A 1 291 ? 47.298 9.767 -72.031 1.00 79.88 291 SER A N 1
ATOM 2617 C CA . SER A 1 291 ? 47.176 10.518 -73.285 1.00 79.88 291 SER A CA 1
ATOM 2618 C C . SER A 1 291 ? 48.531 11.049 -73.747 1.00 79.88 291 SER A C 1
ATOM 2620 O O . SER A 1 291 ? 48.917 10.747 -74.872 1.00 79.88 291 SER A O 1
ATOM 2622 N N . GLN A 1 292 ? 49.304 11.686 -72.862 1.00 75.38 292 GLN A N 1
ATOM 2623 C CA . GLN A 1 292 ? 50.672 12.146 -73.141 1.00 75.38 292 GLN A CA 1
ATOM 2624 C C . GLN A 1 292 ? 51.564 10.998 -73.638 1.00 75.38 292 GLN A C 1
ATOM 2626 O O . GLN A 1 292 ? 52.308 11.133 -74.606 1.00 75.38 292 GLN A O 1
ATOM 2631 N N . TRP A 1 293 ? 51.445 9.809 -73.037 1.00 71.88 293 TRP A N 1
ATOM 2632 C CA . TRP A 1 293 ? 52.184 8.631 -73.493 1.00 71.88 293 TRP A CA 1
ATOM 2633 C C . TRP A 1 293 ? 51.764 8.152 -74.893 1.00 71.88 293 TRP A C 1
ATOM 2635 O O . TRP A 1 293 ? 52.607 7.716 -75.681 1.00 71.88 293 TRP A O 1
ATOM 2645 N N . LYS A 1 294 ? 50.468 8.218 -75.227 1.00 76.12 294 LYS A N 1
ATOM 2646 C CA . LYS A 1 294 ? 49.970 7.899 -76.578 1.00 76.12 294 LYS A CA 1
ATOM 2647 C C . LYS A 1 294 ? 50.436 8.922 -77.611 1.00 76.12 294 LYS A C 1
ATOM 2649 O O . LYS A 1 294 ? 50.762 8.527 -78.730 1.00 76.12 294 LYS A O 1
ATOM 2654 N N . GLU A 1 295 ? 50.456 10.195 -77.243 1.00 75.31 295 GLU A N 1
ATOM 2655 C CA . GLU A 1 295 ? 50.910 11.294 -78.089 1.00 75.31 295 GLU A CA 1
ATOM 2656 C C . GLU A 1 295 ? 52.403 11.166 -78.390 1.00 75.31 295 GLU A C 1
ATOM 2658 O O . GLU A 1 295 ? 52.766 11.038 -79.555 1.00 75.31 295 GLU A O 1
ATOM 2663 N N . LEU A 1 296 ? 53.244 10.992 -77.366 1.00 71.88 296 LEU A N 1
ATOM 2664 C CA . LEU A 1 296 ? 54.673 10.688 -77.528 1.00 71.88 296 LEU A CA 1
ATOM 2665 C C . LEU A 1 296 ? 54.915 9.461 -78.412 1.00 71.88 296 LEU A C 1
ATOM 2667 O O . LEU A 1 296 ? 55.819 9.435 -79.247 1.00 71.88 296 LEU A O 1
ATOM 2671 N N . LYS A 1 297 ? 54.099 8.413 -78.253 1.00 71.69 297 LYS A N 1
ATOM 2672 C CA . LYS A 1 297 ? 54.176 7.215 -79.099 1.00 71.69 297 LYS A CA 1
ATOM 2673 C C . LYS A 1 297 ? 53.800 7.509 -80.556 1.00 71.69 297 LYS A C 1
ATOM 2675 O O . LYS A 1 297 ? 54.320 6.837 -81.446 1.00 71.69 297 LYS A O 1
ATOM 2680 N N . SER A 1 298 ? 52.899 8.456 -80.797 1.00 75.06 298 SER A N 1
ATOM 2681 C CA . SER A 1 298 ? 52.451 8.859 -82.136 1.00 75.06 298 SER A CA 1
ATOM 2682 C C . SER A 1 298 ? 53.478 9.772 -82.802 1.00 75.06 298 SER A C 1
ATOM 2684 O O . SER A 1 298 ? 53.941 9.427 -83.885 1.00 75.06 298 SER A O 1
ATOM 2686 N N . GLN A 1 299 ? 53.953 10.806 -82.102 1.00 71.31 299 GLN A N 1
ATOM 2687 C CA . GLN A 1 299 ? 55.083 11.646 -82.517 1.00 71.31 299 GLN A CA 1
ATOM 2688 C C . GLN A 1 299 ? 56.313 10.796 -82.860 1.00 71.31 299 GLN A C 1
ATOM 2690 O O . GLN A 1 299 ? 56.967 11.006 -83.873 1.00 71.31 299 GLN A O 1
ATOM 2695 N N . TRP A 1 300 ? 56.598 9.748 -82.077 1.00 65.69 300 TRP A N 1
ATOM 2696 C CA . TRP A 1 300 ? 57.680 8.815 -82.399 1.00 65.69 300 TRP A CA 1
ATOM 2697 C C . TRP A 1 300 ? 57.456 8.051 -83.710 1.00 65.69 300 TRP A C 1
ATOM 2699 O O . TRP A 1 300 ? 58.403 7.833 -84.465 1.00 65.69 300 TRP A O 1
ATOM 2709 N N . LYS A 1 301 ? 56.225 7.605 -83.991 1.00 71.44 301 LYS A N 1
ATOM 2710 C CA . LYS A 1 301 ? 55.907 6.941 -85.265 1.00 71.44 301 LYS A CA 1
ATOM 2711 C C . LYS A 1 301 ? 56.052 7.903 -86.441 1.00 71.44 301 LYS A C 1
ATOM 2713 O O . LYS A 1 301 ? 56.534 7.481 -87.490 1.00 71.44 301 LYS A O 1
ATOM 2718 N N . GLU A 1 302 ? 55.654 9.154 -86.257 1.00 70.06 302 GLU A N 1
ATOM 2719 C CA . GLU A 1 302 ? 55.747 10.211 -87.257 1.00 70.06 302 GLU A CA 1
ATOM 2720 C C . GLU A 1 302 ? 57.205 10.582 -87.537 1.00 70.06 302 GLU A C 1
ATOM 2722 O O . GLU A 1 302 ? 57.652 10.411 -88.665 1.00 70.06 302 GLU A O 1
ATOM 2727 N N . LEU A 1 303 ? 57.998 10.901 -86.510 1.00 67.38 303 LEU A N 1
ATOM 2728 C CA . LEU A 1 303 ? 59.447 11.120 -86.624 1.00 67.38 303 LEU A CA 1
ATOM 2729 C C . LEU A 1 303 ? 60.166 9.928 -87.266 1.00 67.38 303 LEU A C 1
ATOM 2731 O O . LEU A 1 303 ? 61.063 10.089 -88.089 1.00 67.38 303 LEU A O 1
ATOM 2735 N N . LYS A 1 304 ? 59.771 8.696 -86.925 1.00 66.12 304 LYS A N 1
ATOM 2736 C CA . LYS A 1 304 ? 60.318 7.488 -87.560 1.00 66.12 304 LYS A CA 1
ATOM 2737 C C . LYS A 1 304 ? 59.952 7.404 -89.043 1.00 66.12 304 LYS A C 1
ATOM 2739 O O . LYS A 1 304 ? 60.729 6.842 -89.813 1.00 66.12 304 LYS A O 1
ATOM 2744 N N . SER A 1 305 ? 58.783 7.903 -89.430 1.00 70.88 305 SER A N 1
ATOM 2745 C CA . SER A 1 305 ? 58.320 7.933 -90.820 1.00 70.88 305 SER A CA 1
ATOM 2746 C C . SER A 1 305 ? 59.023 9.043 -91.599 1.00 70.88 305 SER A C 1
ATOM 2748 O O . SER A 1 305 ? 59.639 8.732 -92.610 1.00 70.88 305 SER A O 1
ATOM 2750 N N . GLN A 1 306 ? 59.092 10.262 -91.058 1.00 68.75 306 GLN A N 1
ATOM 2751 C CA . GLN A 1 306 ? 59.893 11.368 -91.597 1.00 68.75 306 GLN A CA 1
ATOM 2752 C C . GLN A 1 306 ? 61.363 10.973 -91.762 1.00 68.75 306 GLN A C 1
ATOM 2754 O O . GLN A 1 306 ? 61.972 11.229 -92.793 1.00 68.75 306 GLN A O 1
ATOM 2759 N N . TRP A 1 307 ? 61.945 10.259 -90.793 1.00 62.59 307 TRP A N 1
ATOM 2760 C CA . TRP A 1 307 ? 63.311 9.754 -90.919 1.00 62.59 307 TRP A CA 1
ATOM 2761 C C . TRP A 1 307 ? 63.460 8.724 -92.047 1.00 62.59 307 TRP A C 1
ATOM 2763 O O . TRP A 1 307 ? 64.476 8.712 -92.741 1.00 62.59 307 TRP A O 1
ATOM 2773 N N . LYS A 1 308 ? 62.466 7.849 -92.253 1.00 67.44 308 LYS A N 1
ATOM 2774 C CA . LYS A 1 308 ? 62.456 6.915 -93.392 1.00 67.44 308 LYS A CA 1
ATOM 2775 C C . LYS A 1 308 ? 62.299 7.648 -94.725 1.00 67.44 308 LYS A C 1
ATOM 2777 O O . LYS A 1 308 ? 62.916 7.228 -95.700 1.00 67.44 308 LYS A O 1
ATOM 2782 N N . GLU A 1 309 ? 61.505 8.708 -94.758 1.00 64.94 309 GLU A N 1
ATOM 2783 C CA . GLU A 1 309 ? 61.246 9.530 -95.938 1.00 64.94 309 GLU A CA 1
ATOM 2784 C C . GLU A 1 309 ? 62.476 10.358 -96.314 1.00 64.94 309 GLU A C 1
ATOM 2786 O O . GLU A 1 309 ? 62.983 10.204 -97.417 1.00 64.94 309 GLU A O 1
ATOM 2791 N N . LEU A 1 310 ? 63.081 11.077 -95.362 1.00 64.00 310 LEU A N 1
ATOM 2792 C CA . LEU A 1 310 ? 64.380 11.745 -95.526 1.00 64.00 310 LEU A CA 1
ATOM 2793 C C . LEU A 1 310 ? 65.477 10.770 -95.967 1.00 64.00 310 LEU A C 1
ATOM 2795 O O . LEU A 1 310 ? 66.317 11.092 -96.805 1.00 64.00 310 LEU A O 1
ATOM 2799 N N . LYS A 1 311 ? 65.480 9.548 -95.423 1.00 61.94 311 LYS A N 1
ATOM 2800 C CA . LYS A 1 311 ? 66.401 8.488 -95.852 1.00 61.94 311 LYS A CA 1
ATOM 2801 C C . LYS A 1 311 ? 66.128 8.022 -97.287 1.00 61.94 311 LYS A C 1
ATOM 2803 O O . LYS A 1 311 ? 67.065 7.571 -97.939 1.00 61.94 311 LYS A O 1
ATOM 2808 N N . SER A 1 312 ? 64.887 8.099 -97.760 1.00 65.94 312 SER A N 1
ATOM 2809 C CA . SER A 1 312 ? 64.496 7.724 -99.124 1.00 65.94 312 SER A CA 1
ATOM 2810 C C . SER A 1 312 ? 64.807 8.850 -100.114 1.00 65.94 312 SER A C 1
ATOM 2812 O O . SER A 1 312 ? 65.528 8.602 -101.070 1.00 65.94 312 SER A O 1
ATOM 2814 N N . GLN A 1 313 ? 64.435 10.096 -99.807 1.00 64.06 313 GLN A N 1
ATOM 2815 C CA . GLN A 1 313 ? 64.807 11.291 -100.580 1.00 64.06 313 GLN A CA 1
ATOM 2816 C C . GLN A 1 313 ? 66.329 11.442 -100.716 1.00 64.06 313 GLN A C 1
ATOM 2818 O O . GLN A 1 313 ? 66.843 11.784 -101.773 1.00 64.06 313 GLN A O 1
ATOM 2823 N N . TRP A 1 314 ? 67.089 11.133 -99.661 1.00 56.41 314 TRP A N 1
ATOM 2824 C CA . TRP A 1 314 ? 68.553 11.129 -99.731 1.00 56.41 314 TRP A CA 1
ATOM 2825 C C . TRP A 1 314 ? 69.117 10.002 -100.605 1.00 56.41 314 TRP A C 1
ATOM 2827 O O . TRP A 1 314 ? 70.183 10.164 -101.192 1.00 56.41 314 TRP A O 1
ATOM 2837 N N . LYS A 1 315 ? 68.437 8.850 -100.680 1.00 58.31 315 LYS A N 1
ATOM 2838 C CA . LYS A 1 315 ? 68.816 7.786 -101.618 1.00 58.31 315 LYS A CA 1
ATOM 2839 C C . LYS A 1 315 ? 68.539 8.207 -103.061 1.00 58.31 315 LYS A C 1
ATOM 2841 O O . LYS A 1 315 ? 69.392 7.955 -103.898 1.00 58.31 315 LYS A O 1
ATOM 2846 N N . GLU A 1 316 ? 67.418 8.879 -103.318 1.00 57.66 316 GLU A N 1
ATOM 2847 C CA . GLU A 1 316 ? 67.070 9.420 -104.641 1.00 57.66 316 GLU A CA 1
ATOM 2848 C C . GLU A 1 316 ? 68.041 10.522 -105.096 1.00 57.66 316 GLU A C 1
ATOM 2850 O O . GLU A 1 316 ? 68.555 10.470 -106.208 1.00 57.66 316 GLU A O 1
ATOM 2855 N N . LEU A 1 317 ? 68.400 11.454 -104.205 1.00 55.78 317 LEU A N 1
ATOM 2856 C CA . LEU A 1 317 ? 69.414 12.496 -104.446 1.00 55.78 317 LEU A CA 1
ATOM 2857 C C . LEU A 1 317 ? 70.845 11.963 -104.630 1.00 55.78 317 LEU A C 1
ATOM 2859 O O . LEU A 1 317 ? 71.728 12.725 -105.002 1.00 55.78 317 LEU A O 1
ATOM 2863 N N . LYS A 1 318 ? 71.100 10.690 -104.308 1.00 51.62 318 LYS A N 1
ATOM 2864 C CA . LYS A 1 318 ? 72.372 10.002 -104.582 1.00 51.62 318 LYS A CA 1
ATOM 2865 C C . LYS A 1 318 ? 72.346 9.174 -105.867 1.00 51.62 318 LYS A C 1
ATOM 2867 O O . LYS A 1 318 ? 73.400 8.697 -106.276 1.00 51.62 318 LYS A O 1
ATOM 2872 N N . SER A 1 319 ? 71.160 8.924 -106.421 1.00 48.44 319 SER A N 1
ATOM 2873 C CA . SER A 1 319 ? 70.962 8.169 -107.664 1.00 48.44 319 SER A CA 1
ATOM 2874 C C . SER A 1 319 ? 70.785 9.056 -108.901 1.00 48.44 319 SER A C 1
ATOM 2876 O O . SER A 1 319 ? 70.731 8.521 -110.005 1.00 48.44 319 SER A O 1
ATOM 2878 N N . VAL A 1 320 ? 70.695 10.375 -108.709 1.00 42.09 320 VAL A N 1
ATOM 2879 C CA . VAL A 1 320 ? 70.907 11.418 -109.727 1.00 42.09 320 VAL A CA 1
ATOM 2880 C C . VAL A 1 320 ? 72.330 11.929 -109.559 1.00 42.09 320 VAL A C 1
ATOM 2882 O O . VAL A 1 320 ? 73.001 12.136 -110.592 1.00 42.09 320 VAL A O 1
#

pLDDT: mean 76.24, std 9.54, range [42.09, 88.75]

Sequence (320 aa):
RTESQWKELKSVERTEVTVERTEVRGKNLSQWKELKSQWKELKSQWKELKSQWKELKSQWKELKSQWKELKSQWKELKSQWKELKSQWKELKSQWKELKSQWKELKSQWKELKSQWKELKSQWKELKSQWKELKSQWKELKSQWKELKSQWKELKSEERTKNLSQWKELKSQWKELKSQWKELKSQWKELKSQWKELKSQWKELKSQWKELKSQWKELKSQWKELKSQWKELKSQTEVKLKSQWKELKSQWKELKSQWKELKSQWKELKSQWKELKSQWKELKSQWKELKSQWKELKSQWKELKSQWKELKSQWKELKSV